Protein AF-0000000086026061 (afdb_homodimer)

Radius of gyration: 25.87 Å; Cα contacts (8 Å, |Δi|>4): 279; chains: 2; bounding box: 45×95×62 Å

Secondary structure (DSSP, 8-state):
--HHHHHHHHHHHHHTTSSSHHHHHHHHHHHHH-S-HHHHHHHHHHHHHHHHHH-TTHHHHHHIIIIIHHHHHHHHHHHSS-HHHHHHHHHHHHHHHHHHHHHHT-HHHHHHSTTHHHHHHHHHHHHHSS-TT-HHHHHIIIIIHHHHHHHHHHHHHHHHHHHHHHHHHHHHHHHHHHHHHH-/--HHHHHHHHHHHHHTTSSSHHHHHHHHHHHHH-S-HHHHHHHHHHHHHHHHHH-TTHHHHHHIIIIIHHHHHHHHHHHSS-HHHHHHHHHHHHHHHHHHHHHHT-HHHHHHSTTHHHHHHHHHHHHHSS-TT-HHHHHIIIIIHHHHHHHHHHHHHHHHHHHHHHHHHHHHHHHHHHHHHH-

Foldseek 3Di:
DDPVVVVVLVVQLVVLPDDDPNSVVLVVVCVVVVDRSSVVVVVVVVVLLVCLQPPPCLQVVLCCLLCVVLVVQCVVVVVDDDVVSNVLSVLLVVQVVVVVVVVVVPPVCVVVDRSVSSVSSVLSCQQNPPDPDGNSNCCCVPPVVVCCVVCVVVVVVVVVVVVVVVVVVVCVVVVCVVVVVVD/DPPVVVVVLVVQLVVLPDDDPVSVVLVVVCVVVVDRSSVVVVVVVVVLLVCLQPPPCLQVVLCCLLCVVLVVQCVVVVVDDDVVSNVLSVLLVVQVVVVVVVVVVPPVCVVVDRSVSSVSSVLSCQQNPPDPDGNSNCCCVPPVVVCCVVCVVVVVVVVVVVVVVVVVVVCVVVVCVVVVVVD

InterPro domains:
  IPR004345 TB2/DP1/HVA22 [PF03134] (70-147)
  IPR004345 TB2/DP1/HVA22 [PTHR12300] (54-164)

Sequence (366 aa):
MSAIMSGYFDKLDKKLHEKNKINEYFEKAEKAIGVKRVYLAVGLLSLWALYMILGRGAELICNLIGFGYPAYVSLIALETSSKEDDTKWLTYWVTFASLSLVEFFSDIIISFIPFYWLMKCLFLIWCFAPLENNGSNVLYHRVIRPIFLKNRKGIDEALNKAASTAGGLAKEAAGKIIAGKTEMSAIMSGYFDKLDKKLHEKNKINEYFEKAEKAIGVKRVYLAVGLLSLWALYMILGRGAELICNLIGFGYPAYVSLIALETSSKEDDTKWLTYWVTFASLSLVEFFSDIIISFIPFYWLMKCLFLIWCFAPLENNGSNVLYHRVIRPIFLKNRKGIDEALNKAASTAGGLAKEAAGKIIAGKTE

Structure (mmCIF, N/CA/C/O backbone):
data_AF-0000000086026061-model_v1
#
loop_
_entity.id
_entity.type
_entity.pdbx_description
1 polymer 'Receptor expression-enhancing protein'
#
loop_
_atom_site.group_PDB
_atom_site.id
_atom_site.type_symbol
_atom_site.label_atom_id
_atom_site.label_alt_id
_atom_site.label_comp_id
_atom_site.label_asym_id
_atom_site.label_entity_id
_atom_site.label_seq_id
_atom_site.pdbx_PDB_ins_code
_atom_site.Cartn_x
_atom_site.Cartn_y
_atom_site.Cartn_z
_atom_site.occupancy
_atom_site.B_iso_or_equiv
_atom_site.auth_seq_id
_atom_site.auth_comp_id
_atom_site.auth_asym_id
_atom_site.auth_atom_id
_atom_site.pdbx_PDB_model_num
ATOM 1 N N . MET A 1 1 ? -2.094 27.812 29.844 1 60.03 1 MET A N 1
ATOM 2 C CA . MET A 1 1 ? -1.612 26.719 29 1 60.03 1 MET A CA 1
ATOM 3 C C . MET A 1 1 ? -0.574 25.875 29.734 1 60.03 1 MET A C 1
ATOM 5 O O . MET A 1 1 ? 0.346 26.422 30.344 1 60.03 1 MET A O 1
ATOM 9 N N . SER A 1 2 ? -0.796 24.641 29.828 1 68.56 2 SER A N 1
ATOM 10 C CA . SER A 1 2 ? 0.143 23.812 30.562 1 68.56 2 SER A CA 1
ATOM 11 C C . SER A 1 2 ? 1.548 23.906 29.984 1 68.56 2 SER A C 1
ATOM 13 O O . SER A 1 2 ? 1.716 24.25 28.812 1 68.56 2 SER A O 1
ATOM 15 N N . ALA A 1 3 ? 2.506 23.891 30.812 1 72.69 3 ALA A N 1
ATOM 16 C CA . ALA A 1 3 ? 3.914 23.938 30.438 1 72.69 3 ALA A CA 1
ATOM 17 C C . ALA A 1 3 ? 4.191 23 29.25 1 72.69 3 ALA A C 1
ATOM 19 O O . ALA A 1 3 ? 4.938 23.359 28.344 1 72.69 3 ALA A O 1
ATOM 20 N N . ILE A 1 4 ? 3.645 21.875 29.219 1 68.69 4 ILE A N 1
ATOM 21 C CA . ILE A 1 4 ? 3.82 20.891 28.156 1 68.69 4 ILE A CA 1
ATOM 22 C C . ILE A 1 4 ? 3.229 21.422 26.859 1 68.69 4 ILE A C 1
ATOM 24 O O . ILE A 1 4 ? 3.863 21.344 25.797 1 68.69 4 ILE A O 1
ATOM 28 N N . MET A 1 5 ? 2.117 21.953 27.047 1 76.5 5 MET A N 1
ATOM 29 C CA . MET A 1 5 ? 1.454 22.5 25.875 1 76.5 5 MET A CA 1
ATOM 30 C C . MET A 1 5 ? 2.24 23.688 25.312 1 76.5 5 MET A C 1
ATOM 32 O O . MET A 1 5 ? 2.371 23.828 24.094 1 76.5 5 MET A O 1
ATOM 36 N N . SER A 1 6 ? 2.795 24.359 26.203 1 77.19 6 SER A N 1
ATOM 37 C CA . SER A 1 6 ? 3.568 25.516 25.781 1 77.19 6 SER A CA 1
ATOM 38 C C . SER A 1 6 ? 4.828 25.109 25.031 1 77.19 6 SER A C 1
ATOM 40 O O . SER A 1 6 ? 5.195 25.734 24.031 1 77.19 6 SER A O 1
ATOM 42 N N . GLY A 1 7 ? 5.402 24.078 25.562 1 78.75 7 GLY A N 1
ATOM 43 C CA . GLY A 1 7 ? 6.586 23.578 24.891 1 78.75 7 GLY A CA 1
ATOM 44 C C . GLY A 1 7 ? 6.312 23.125 23.469 1 78.75 7 GLY A C 1
ATOM 45 O O . GLY A 1 7 ? 7.059 23.453 22.547 1 78.75 7 GLY A O 1
ATOM 46 N N . TYR A 1 8 ? 5.242 22.453 23.344 1 81.12 8 TYR A N 1
ATOM 47 C CA . TYR A 1 8 ? 4.859 21.969 22.031 1 81.12 8 TYR A CA 1
ATOM 48 C C . TYR A 1 8 ? 4.488 23.125 21.109 1 81.12 8 TYR A C 1
ATOM 50 O O . TYR A 1 8 ? 4.809 23.109 19.922 1 81.12 8 TYR A O 1
ATOM 58 N N . PHE A 1 9 ? 3.918 24.078 21.766 1 84.06 9 PHE A N 1
ATOM 59 C CA . PHE A 1 9 ? 3.533 25.25 20.984 1 84.06 9 PHE A CA 1
ATOM 60 C C . PHE A 1 9 ? 4.762 26 20.469 1 84.06 9 PHE A C 1
ATOM 62 O O . PHE A 1 9 ? 4.777 26.469 19.344 1 84.06 9 PHE A O 1
ATOM 69 N N . ASP A 1 10 ? 5.672 26.094 21.281 1 87 10 ASP A N 1
ATOM 70 C CA . ASP A 1 10 ? 6.895 26.797 20.906 1 87 10 ASP A CA 1
ATOM 71 C C . ASP A 1 10 ? 7.625 26.062 19.781 1 87 10 ASP A C 1
ATOM 73 O O . ASP A 1 10 ? 8.133 26.688 18.844 1 87 10 ASP A O 1
ATOM 77 N N . LYS A 1 11 ? 7.699 24.844 19.938 1 85.44 11 LYS A N 1
ATOM 78 C CA . LYS A 1 11 ? 8.352 24.047 18.906 1 85.44 11 LYS A CA 1
ATOM 79 C C . LYS A 1 11 ? 7.613 24.172 17.578 1 85.44 11 LYS A C 1
ATOM 81 O O . LYS A 1 11 ? 8.242 24.281 16.516 1 85.44 11 LYS A O 1
ATOM 86 N N . LEU A 1 12 ? 6.367 24.062 17.719 1 86.81 12 LEU A N 1
ATOM 87 C CA . LEU A 1 12 ? 5.547 24.188 16.516 1 86.81 12 LEU A CA 1
ATOM 88 C C . LEU A 1 12 ? 5.719 25.562 15.883 1 86.81 12 LEU A C 1
ATOM 90 O O . LEU A 1 12 ? 5.816 25.672 14.656 1 86.81 12 LEU A O 1
ATOM 94 N N . ASP A 1 13 ? 5.699 26.531 16.703 1 89 13 ASP A N 1
ATOM 95 C CA . ASP A 1 13 ? 5.863 27.906 16.203 1 89 13 ASP A CA 1
ATOM 96 C C . ASP A 1 13 ? 7.191 28.062 15.477 1 89 13 ASP A C 1
ATOM 98 O O . ASP A 1 13 ? 7.254 28.734 14.438 1 89 13 ASP A O 1
ATOM 102 N N . LYS A 1 14 ? 8.18 27.5 15.984 1 88.69 14 LYS A N 1
ATOM 103 C CA . LYS A 1 14 ? 9.5 27.578 15.352 1 88.69 14 LYS A CA 1
ATOM 104 C C . LYS A 1 14 ? 9.492 26.875 13.992 1 88.69 14 LYS A C 1
ATOM 106 O O . LYS A 1 14 ? 10.047 27.391 13.023 1 88.69 14 LYS A O 1
ATOM 111 N N . LYS A 1 15 ? 8.891 25.781 13.969 1 86.38 15 LYS A N 1
ATOM 112 C CA . LYS A 1 15 ? 8.836 25 12.734 1 86.38 15 LYS A CA 1
ATOM 113 C C . LYS A 1 15 ? 8.023 25.734 11.664 1 86.38 15 LYS A C 1
ATOM 115 O O . LYS A 1 15 ? 8.32 25.641 10.477 1 86.38 15 LYS A O 1
ATOM 120 N N . LEU A 1 16 ? 7.043 26.391 12.109 1 90.56 16 LEU A N 1
ATOM 121 C CA . LEU A 1 16 ? 6.137 27.078 11.203 1 90.56 16 LEU A CA 1
ATOM 122 C C . LEU A 1 16 ? 6.797 28.328 10.617 1 90.56 16 LEU A C 1
ATOM 124 O O . LEU A 1 16 ? 6.285 28.922 9.656 1 90.56 16 LEU A O 1
ATOM 128 N N . HIS A 1 17 ? 7.949 28.656 11.156 1 89.62 17 HIS A N 1
ATOM 129 C CA . HIS A 1 17 ? 8.648 29.844 10.656 1 89.62 17 HIS A CA 1
ATOM 130 C C . HIS A 1 17 ? 9.875 29.438 9.844 1 89.62 17 HIS A C 1
ATOM 132 O O . HIS A 1 17 ? 10.617 30.312 9.367 1 89.62 17 HIS A O 1
ATOM 138 N N . GLU A 1 18 ? 10.016 28.188 9.711 1 86.69 18 GLU A N 1
ATOM 139 C CA . GLU A 1 18 ? 11.094 27.719 8.852 1 86.69 18 GLU A CA 1
ATOM 140 C C . GLU A 1 18 ? 10.781 27.984 7.383 1 86.69 18 GLU A C 1
ATOM 142 O O . GLU A 1 18 ? 9.617 28.141 7.008 1 86.69 18 GLU A O 1
ATOM 147 N N . LYS A 1 19 ? 11.844 28.062 6.59 1 83.5 19 LYS A N 1
ATOM 148 C CA . LYS A 1 19 ? 11.68 28.391 5.176 1 83.5 19 LYS A CA 1
ATOM 149 C C . LYS A 1 19 ? 11.266 27.172 4.371 1 83.5 19 LYS A C 1
ATOM 151 O O . LYS A 1 19 ? 12.078 26.281 4.125 1 83.5 19 LYS A O 1
ATOM 156 N N . ASN A 1 20 ? 9.93 27.078 4.148 1 80.06 20 ASN A N 1
ATOM 157 C CA . ASN A 1 20 ? 9.406 26.031 3.277 1 80.06 20 ASN A CA 1
ATOM 158 C C . ASN A 1 20 ? 8.109 26.453 2.6 1 80.06 20 ASN A C 1
ATOM 160 O O . ASN A 1 20 ? 7.523 27.469 2.961 1 80.06 20 ASN A O 1
ATOM 164 N N . LYS A 1 21 ? 7.762 25.703 1.66 1 75.69 21 LYS A N 1
ATOM 165 C CA . LYS A 1 21 ? 6.598 26.062 0.858 1 75.69 21 LYS A CA 1
ATOM 166 C C . LYS A 1 21 ? 5.328 26.094 1.708 1 75.69 21 LYS A C 1
ATOM 168 O O . LYS A 1 21 ? 4.488 26.984 1.549 1 75.69 21 LYS A O 1
ATOM 173 N N . ILE A 1 22 ? 5.223 25.219 2.609 1 78.56 22 ILE A N 1
ATOM 174 C CA . ILE A 1 22 ? 4.047 25.125 3.463 1 78.56 22 ILE A CA 1
ATOM 175 C C . ILE A 1 22 ? 3.959 26.359 4.359 1 78.56 22 ILE A C 1
ATOM 177 O O . ILE A 1 22 ? 2.881 26.922 4.535 1 78.56 22 ILE A O 1
ATOM 181 N N . ASN A 1 23 ? 5.035 26.688 4.855 1 85.69 23 ASN A N 1
ATOM 182 C CA . ASN A 1 23 ? 5.07 27.828 5.766 1 85.69 23 ASN A CA 1
ATOM 183 C C . ASN A 1 23 ? 4.797 29.141 5.031 1 85.69 23 ASN A C 1
ATOM 185 O O . ASN A 1 23 ? 4.324 30.109 5.633 1 85.69 23 ASN A O 1
ATOM 189 N N . GLU A 1 24 ? 5.113 29.141 3.768 1 82.88 24 GLU A N 1
ATOM 190 C CA . GLU A 1 24 ? 4.77 30.312 2.969 1 82.88 24 GLU A CA 1
ATOM 191 C C . GLU A 1 24 ? 3.26 30.516 2.908 1 82.88 24 GLU A C 1
ATOM 193 O O . GLU A 1 24 ? 2.777 31.656 2.967 1 82.88 24 GLU A O 1
ATOM 198 N N . TYR A 1 25 ? 2.648 29.422 2.869 1 79.25 25 TYR A N 1
ATOM 199 C CA . TYR A 1 25 ? 1.19 29.484 2.855 1 79.25 25 TYR A CA 1
ATOM 200 C C . TYR A 1 25 ? 0.651 29.938 4.207 1 79.25 25 TYR A C 1
ATOM 202 O O . TYR A 1 25 ? -0.313 30.703 4.27 1 79.25 25 TYR A O 1
ATOM 210 N N . PHE A 1 26 ? 1.224 29.531 5.191 1 85.25 26 PHE A N 1
ATOM 211 C CA . PHE A 1 26 ? 0.794 29.938 6.523 1 85.25 26 PHE A CA 1
ATOM 212 C C . PHE A 1 26 ? 1.071 31.422 6.75 1 85.25 26 PHE A C 1
ATOM 214 O O . PHE A 1 26 ? 0.29 32.125 7.406 1 85.25 26 PHE A O 1
ATOM 221 N N . GLU A 1 27 ? 2.162 31.859 6.23 1 85.56 27 GLU A N 1
ATOM 222 C CA . GLU A 1 27 ? 2.504 33.281 6.348 1 85.56 27 GLU A CA 1
ATOM 223 C C . GLU A 1 27 ? 1.479 34.156 5.633 1 85.56 27 GLU A C 1
ATOM 225 O O . GLU A 1 27 ? 1.046 35.188 6.168 1 85.56 27 GLU A O 1
ATOM 230 N N . LYS A 1 28 ? 1.173 33.688 4.488 1 80.44 28 LYS A N 1
ATOM 231 C CA . LYS A 1 28 ? 0.178 34.438 3.719 1 80.44 28 LYS A CA 1
ATOM 232 C C . LYS A 1 28 ? -1.171 34.438 4.434 1 80.44 28 LYS A C 1
ATOM 234 O O . LYS A 1 28 ? -1.86 35.469 4.449 1 80.44 28 LYS A O 1
ATOM 239 N N . ALA A 1 29 ? -1.476 33.406 5.02 1 80.38 29 ALA A N 1
ATOM 240 C CA . ALA A 1 29 ? -2.734 33.281 5.754 1 80.38 29 ALA A CA 1
ATOM 241 C C . ALA A 1 29 ? -2.717 34.156 7.008 1 80.38 29 ALA A C 1
ATOM 243 O O . ALA A 1 29 ? -3.729 34.75 7.367 1 80.38 29 ALA A O 1
ATOM 244 N N . GLU A 1 30 ? -1.646 34.125 7.59 1 85.38 30 GLU A N 1
ATOM 245 C CA . GLU A 1 30 ? -1.5 34.938 8.781 1 85.38 30 GLU A CA 1
ATOM 246 C C . GLU A 1 30 ? -1.717 36.406 8.453 1 85.38 30 GLU A C 1
ATOM 248 O O . GLU A 1 30 ? -2.395 37.125 9.203 1 85.38 30 GLU A O 1
ATOM 253 N N . LYS A 1 31 ? -1.167 36.875 7.383 1 82 31 LYS A N 1
ATOM 254 C CA . LYS A 1 31 ? -1.279 38.25 6.969 1 82 31 LYS A CA 1
ATOM 255 C C . LYS A 1 31 ? -2.711 38.594 6.562 1 82 31 LYS A C 1
ATOM 257 O O . LYS A 1 31 ? -3.197 39.688 6.836 1 82 31 LYS A O 1
ATOM 262 N N . ALA A 1 32 ? -3.32 37.625 6.055 1 74.81 32 ALA A N 1
ATOM 263 C CA . ALA A 1 32 ? -4.668 37.875 5.551 1 74.81 32 ALA A CA 1
ATOM 264 C C . ALA A 1 32 ? -5.691 37.812 6.684 1 74.81 32 ALA A C 1
ATOM 266 O O . ALA A 1 32 ? -6.629 38.625 6.707 1 74.81 32 ALA A O 1
ATOM 267 N N . ILE A 1 33 ? -5.516 36.906 7.656 1 76 33 ILE A N 1
ATOM 268 C CA . ILE A 1 33 ? -6.496 36.656 8.711 1 76 33 ILE A CA 1
ATOM 269 C C . ILE A 1 33 ? -6.117 37.438 9.961 1 76 33 ILE A C 1
ATOM 271 O O . ILE A 1 33 ? -6.984 37.781 10.758 1 76 33 ILE A O 1
ATOM 275 N N . GLY A 1 34 ? -4.949 37.75 10.125 1 80.06 34 GLY A N 1
ATOM 276 C CA . GLY A 1 34 ? -4.461 38.531 11.273 1 80.06 34 GLY A CA 1
ATOM 277 C C . GLY A 1 34 ? -4.277 37.656 12.508 1 80.06 34 GLY A C 1
ATOM 278 O O . GLY A 1 34 ? -4.402 38.156 13.633 1 80.06 34 GLY A O 1
ATOM 279 N N . VAL A 1 35 ? -4.273 36.406 12.375 1 85.06 35 VAL A N 1
ATOM 280 C CA . VAL A 1 35 ? -4.055 35.438 13.461 1 85.06 35 VAL A CA 1
ATOM 281 C C . VAL A 1 35 ? -2.678 34.812 13.32 1 85.06 35 VAL A C 1
ATOM 283 O O . VAL A 1 35 ? -2.207 34.562 12.203 1 85.06 35 VAL A O 1
ATOM 286 N N . LYS A 1 36 ? -2.074 34.625 14.516 1 87.81 36 LYS A N 1
ATOM 287 C CA . LYS A 1 36 ? -0.747 34 14.484 1 87.81 36 LYS A CA 1
ATOM 288 C C . LYS A 1 36 ? -0.783 32.625 13.797 1 87.81 36 LYS A C 1
ATOM 290 O O . LYS A 1 36 ? -1.741 31.875 13.961 1 87.81 36 LYS A O 1
ATOM 295 N N . ARG A 1 37 ? 0.272 32.312 13.219 1 88.75 37 ARG A N 1
ATOM 296 C CA . ARG A 1 37 ? 0.383 31.094 12.414 1 88.75 37 ARG A CA 1
ATOM 297 C C . ARG A 1 37 ? 0.203 29.844 13.266 1 88.75 37 ARG A C 1
ATOM 299 O O . ARG A 1 37 ? -0.376 28.859 12.82 1 88.75 37 ARG A O 1
ATOM 306 N N . VAL A 1 38 ? 0.693 29.953 14.414 1 88.81 38 VAL A N 1
ATOM 307 C CA . VAL A 1 38 ? 0.628 28.781 15.289 1 88.81 38 VAL A CA 1
ATOM 308 C C . VAL A 1 38 ? -0.829 28.453 15.594 1 88.81 38 VAL A C 1
ATOM 310 O O . VAL A 1 38 ? -1.211 27.281 15.617 1 88.81 38 VAL A O 1
ATOM 313 N N . TYR A 1 39 ? -1.666 29.391 15.812 1 87.12 39 TYR A N 1
ATOM 314 C CA . TYR A 1 39 ? -3.08 29.172 16.094 1 87.12 39 TYR A CA 1
ATOM 315 C C . TYR A 1 39 ? -3.82 28.688 14.859 1 87.12 39 TYR A C 1
ATOM 317 O O . TYR A 1 39 ? -4.746 27.891 14.953 1 87.12 39 TYR A O 1
ATOM 325 N N . LEU A 1 40 ? -3.398 29.25 13.766 1 85.62 40 LEU A N 1
ATOM 326 C CA . LEU A 1 40 ? -3.98 28.781 12.516 1 85.62 40 LEU A CA 1
ATOM 327 C C . LEU A 1 40 ? -3.67 27.312 12.281 1 85.62 40 LEU A C 1
ATOM 329 O O . LEU A 1 40 ? -4.551 26.531 11.891 1 85.62 40 LEU A O 1
ATOM 333 N N . ALA A 1 41 ? -2.471 26.969 12.547 1 88 41 ALA A N 1
ATOM 334 C CA . ALA A 1 41 ? -2.041 25.594 12.359 1 88 41 ALA A CA 1
ATOM 335 C C . ALA A 1 41 ? -2.775 24.656 13.312 1 88 41 ALA A C 1
ATOM 337 O O . ALA A 1 41 ? -3.256 23.594 12.906 1 88 41 ALA A O 1
ATOM 338 N N . VAL A 1 42 ? -2.844 25.016 14.5 1 88.62 42 VAL A N 1
ATOM 339 C CA . VAL A 1 42 ? -3.516 24.203 15.516 1 88.62 42 VAL A CA 1
ATOM 340 C C . VAL A 1 42 ? -5 24.078 15.18 1 88.62 42 VAL A C 1
ATOM 342 O O . VAL A 1 42 ? -5.598 23.016 15.352 1 88.62 42 VAL A O 1
ATOM 345 N N . GLY A 1 43 ? -5.57 25.172 14.789 1 87.38 43 GLY A N 1
ATOM 346 C CA . GLY A 1 43 ? -6.961 25.141 14.367 1 87.38 43 GLY A CA 1
ATOM 347 C C . GLY A 1 43 ? -7.215 24.188 13.227 1 87.38 43 GLY A C 1
ATOM 348 O O . GLY A 1 43 ? -8.164 23.406 13.266 1 87.38 43 GLY A O 1
ATOM 349 N N . LEU A 1 44 ? -6.367 24.266 12.242 1 87.25 44 LEU A N 1
ATOM 350 C CA . LEU A 1 44 ? -6.5 23.375 11.086 1 87.25 44 LEU A CA 1
ATOM 351 C C . LEU A 1 44 ? -6.324 21.922 11.484 1 87.25 44 LEU A C 1
ATOM 353 O O . LEU A 1 44 ? -7.047 21.047 11.008 1 87.25 44 LEU A O 1
ATOM 357 N N . LEU A 1 45 ? -5.395 21.688 12.32 1 90.12 45 LEU A N 1
ATOM 358 C CA . LEU A 1 45 ? -5.148 20.328 12.797 1 90.12 45 LEU A CA 1
ATOM 359 C C . LEU A 1 45 ? -6.34 19.812 13.594 1 90.12 45 LEU A C 1
ATOM 361 O O . LEU A 1 45 ? -6.703 18.641 13.477 1 90.12 45 LEU A O 1
ATOM 365 N N . SER A 1 46 ? -6.902 20.641 14.359 1 91.69 46 SER A N 1
ATOM 366 C CA . SER A 1 46 ? -8.07 20.266 15.148 1 91.69 46 SER A CA 1
ATOM 367 C C . SER A 1 46 ? -9.266 19.953 14.258 1 91.69 46 SER A C 1
ATOM 369 O O . SER A 1 46 ? -10.008 19 14.5 1 91.69 46 SER A O 1
ATOM 371 N N . LEU A 1 47 ? -9.477 20.781 13.266 1 89.94 47 LEU A N 1
ATOM 372 C CA . LEU A 1 47 ? -10.562 20.562 12.312 1 89.94 47 LEU A CA 1
ATOM 373 C C . LEU A 1 47 ? -10.367 19.234 11.578 1 89.94 47 LEU A C 1
ATOM 375 O O . LEU A 1 47 ? -11.328 18.5 11.359 1 89.94 47 LEU A O 1
ATOM 379 N N . TRP A 1 48 ? -9.18 19.031 11.25 1 92.44 48 TRP A N 1
ATOM 380 C CA . TRP A 1 48 ? -8.852 17.766 10.594 1 92.44 48 TRP A CA 1
ATOM 381 C C . TRP A 1 48 ? -9.141 16.578 11.508 1 92.44 48 TRP A C 1
ATOM 383 O O . TRP A 1 48 ? -9.789 15.617 11.094 1 92.44 48 TRP A O 1
ATOM 393 N N . ALA A 1 49 ? -8.68 16.688 12.711 1 92.38 49 ALA A N 1
ATOM 394 C CA . ALA A 1 49 ? -8.891 15.617 13.68 1 92.38 49 ALA A CA 1
ATOM 395 C C . ALA A 1 49 ? -10.383 15.391 13.922 1 92.38 49 ALA A C 1
ATOM 397 O O . ALA A 1 49 ? -10.836 14.25 13.984 1 92.38 49 ALA A O 1
ATOM 398 N N . LEU A 1 50 ? -11.086 16.453 13.977 1 92 50 LEU A N 1
ATOM 399 C CA . LEU A 1 50 ? -12.531 16.359 14.18 1 92 50 LEU A CA 1
ATOM 400 C C . LEU A 1 50 ? -13.203 15.664 13.008 1 92 50 LEU A C 1
ATOM 402 O O . LEU A 1 50 ? -14.086 14.82 13.203 1 92 50 LEU A O 1
ATOM 406 N N . TYR A 1 51 ? -12.812 16.047 11.875 1 91 51 TYR A N 1
ATOM 407 C CA . TYR A 1 51 ? -13.367 15.398 10.688 1 91 51 TYR A CA 1
ATOM 408 C C . TYR A 1 51 ? -13.039 13.914 10.68 1 91 51 TYR A C 1
ATOM 410 O O . TYR A 1 51 ? -13.875 13.094 10.289 1 91 51 TYR A O 1
ATOM 418 N N . MET A 1 52 ? -11.852 13.578 11.148 1 92.88 52 MET A N 1
ATOM 419 C CA . MET A 1 52 ? -11.422 12.188 11.156 1 92.88 52 MET A CA 1
ATOM 420 C C . MET A 1 52 ? -12.242 11.367 12.148 1 92.88 52 MET A C 1
ATOM 422 O O . MET A 1 52 ? -12.43 10.164 11.961 1 92.88 52 MET A O 1
ATOM 426 N N . ILE A 1 53 ? -12.68 12.031 13.07 1 90 53 ILE A N 1
ATOM 427 C CA . ILE A 1 53 ? -13.445 11.367 14.117 1 90 53 ILE A CA 1
ATOM 428 C C . ILE A 1 53 ? -14.906 11.25 13.695 1 90 53 ILE A C 1
ATOM 430 O O . ILE A 1 53 ? -15.523 10.195 13.867 1 90 53 ILE A O 1
ATOM 434 N N . LEU A 1 54 ? -15.445 12.266 13.008 1 85.69 54 LEU A N 1
ATOM 435 C CA . LEU A 1 54 ? -16.875 12.359 12.766 1 85.69 54 LEU A CA 1
ATOM 436 C C . LEU A 1 54 ? -17.203 12.133 11.289 1 85.69 54 LEU A C 1
ATOM 438 O O . LEU A 1 54 ? -18.328 11.812 10.938 1 85.69 54 LEU A O 1
ATOM 442 N N . GLY A 1 55 ? -16.203 12.297 10.539 1 83.44 55 GLY A N 1
ATOM 443 C CA . GLY A 1 55 ? -16.469 12.352 9.109 1 83.44 55 GLY A CA 1
ATOM 444 C C . GLY A 1 55 ? -16.656 10.984 8.484 1 83.44 55 GLY A C 1
ATOM 445 O O . GLY A 1 55 ? -16.078 10 8.961 1 83.44 55 GLY A O 1
ATOM 446 N N . ARG A 1 56 ? -17.406 10.906 7.457 1 83.69 56 ARG A N 1
ATOM 447 C CA . ARG A 1 56 ? -17.656 9.68 6.703 1 83.69 56 ARG A CA 1
ATOM 448 C C . ARG A 1 56 ? -16.484 9.336 5.801 1 83.69 56 ARG A C 1
ATOM 450 O O . ARG A 1 56 ? -16.297 8.18 5.414 1 83.69 56 ARG A O 1
ATOM 457 N N . GLY A 1 57 ? -15.602 10.258 5.543 1 87.56 57 GLY A N 1
ATOM 458 C CA . GLY A 1 57 ? -14.508 10.086 4.602 1 87.56 57 GLY A CA 1
ATOM 459 C C . GLY A 1 57 ? -13.156 9.922 5.285 1 87.56 57 GLY A C 1
ATOM 460 O O . GLY A 1 57 ? -12.117 10.227 4.691 1 87.56 57 GLY A O 1
ATOM 461 N N . ALA A 1 58 ? -13.211 9.516 6.5 1 88.81 58 ALA A N 1
ATOM 462 C CA . ALA A 1 58 ? -11.961 9.422 7.258 1 88.81 58 ALA A CA 1
ATOM 463 C C . ALA A 1 58 ? -11.016 8.398 6.637 1 88.81 58 ALA A C 1
ATOM 465 O O . ALA A 1 58 ? -9.805 8.625 6.566 1 88.81 58 ALA A O 1
ATOM 466 N N . GLU A 1 59 ? -11.586 7.371 6.172 1 85.62 59 GLU A N 1
ATOM 467 C CA . GLU A 1 59 ? -10.781 6.336 5.531 1 85.62 59 GLU A CA 1
ATOM 468 C C . GLU A 1 59 ? -10.125 6.863 4.258 1 85.62 59 GLU A C 1
ATOM 470 O O . GLU A 1 59 ? -8.953 6.578 3.998 1 85.62 59 GLU A O 1
ATOM 475 N N . LEU A 1 60 ? -10.914 7.582 3.557 1 85.19 60 LEU A N 1
ATOM 476 C CA . LEU A 1 60 ? -10.398 8.156 2.318 1 85.19 60 LEU A CA 1
ATOM 477 C C . LEU A 1 60 ? -9.234 9.094 2.6 1 85.19 60 LEU A C 1
ATOM 479 O O . LEU A 1 60 ? -8.188 9.008 1.941 1 85.19 60 LEU A O 1
ATOM 483 N N . ILE A 1 61 ? -9.43 9.914 3.566 1 89.69 61 ILE A N 1
ATOM 484 C CA . ILE A 1 61 ? -8.375 10.859 3.936 1 89.69 61 ILE A CA 1
ATOM 485 C C . ILE A 1 61 ? -7.145 10.094 4.41 1 89.69 61 ILE A C 1
ATOM 487 O O . ILE A 1 61 ? -6.02 10.422 4.027 1 89.69 61 ILE A O 1
ATOM 491 N N . CYS A 1 62 ? -7.383 9.102 5.203 1 90.75 62 CYS A N 1
ATOM 492 C CA . CYS A 1 62 ? -6.289 8.273 5.695 1 90.75 62 CYS A CA 1
ATOM 493 C C . CYS A 1 62 ? -5.531 7.629 4.539 1 90.75 62 CYS A C 1
ATOM 495 O O . CYS A 1 62 ? -4.297 7.602 4.539 1 90.75 62 CYS A O 1
ATOM 497 N N . ASN A 1 63 ? -6.215 7.172 3.525 1 88.19 63 ASN A N 1
ATOM 498 C CA . ASN A 1 63 ? -5.59 6.551 2.363 1 88.19 63 ASN A CA 1
ATOM 499 C C . ASN A 1 63 ? -4.832 7.574 1.521 1 88.19 63 ASN A C 1
ATOM 501 O O . ASN A 1 63 ? -3.727 7.297 1.047 1 88.19 63 ASN A O 1
ATOM 505 N N . LEU A 1 64 ? -5.422 8.68 1.393 1 89.88 64 LEU A N 1
ATOM 506 C CA . LEU A 1 64 ? -4.762 9.734 0.634 1 89.88 64 LEU A CA 1
ATOM 507 C C . LEU A 1 64 ? -3.443 10.133 1.286 1 89.88 64 LEU A C 1
ATOM 509 O O . LEU A 1 64 ? -2.436 10.312 0.597 1 89.88 64 LEU A O 1
ATOM 513 N N . ILE A 1 65 ? -3.482 10.195 2.545 1 90.81 65 ILE A N 1
ATOM 514 C CA . ILE A 1 65 ? -2.279 10.578 3.275 1 90.81 65 ILE A CA 1
ATOM 515 C C . ILE A 1 65 ? -1.297 9.406 3.295 1 90.81 65 ILE A C 1
ATOM 517 O O . ILE A 1 65 ? -0.109 9.586 3.014 1 90.81 65 ILE A O 1
ATOM 521 N N . GLY A 1 66 ? -1.841 8.273 3.559 1 92.06 66 GLY A N 1
ATOM 522 C CA . GLY A 1 66 ? -1.011 7.094 3.709 1 92.06 66 GLY A CA 1
ATOM 523 C C . GLY A 1 66 ? -0.417 6.609 2.398 1 92.06 66 GLY A C 1
ATOM 524 O O . GLY A 1 66 ? 0.619 5.941 2.389 1 92.06 66 GLY A O 1
ATOM 525 N N . PHE A 1 67 ? -0.998 6.977 1.269 1 93.25 67 PHE A N 1
ATOM 526 C CA . PHE A 1 67 ? -0.526 6.543 -0.041 1 93.25 67 PHE A CA 1
ATOM 527 C C . PHE A 1 67 ? 0.006 7.727 -0.843 1 93.25 67 PHE A C 1
ATOM 529 O O . PHE A 1 67 ? 1.018 7.605 -1.537 1 93.25 67 PHE A O 1
ATOM 536 N N . GLY A 1 68 ? -0.686 8.789 -0.715 1 91.12 68 GLY A N 1
ATOM 537 C CA . GLY A 1 68 ? -0.419 9.922 -1.581 1 91.12 68 GLY A CA 1
ATOM 538 C C . GLY A 1 68 ? 0.967 10.508 -1.387 1 91.12 68 GLY A C 1
ATOM 539 O O . GLY A 1 68 ? 1.786 10.5 -2.309 1 91.12 68 GLY A O 1
ATOM 540 N N . TYR A 1 69 ? 1.255 10.859 -0.182 1 88.75 69 TYR A N 1
ATOM 541 C CA . TYR A 1 69 ? 2.539 11.5 0.091 1 88.75 69 TYR A CA 1
ATOM 542 C C . TYR A 1 69 ? 3.689 10.523 -0.126 1 88.75 69 TYR A C 1
ATOM 544 O O . TYR A 1 69 ? 4.645 10.828 -0.845 1 88.75 69 TYR A O 1
ATOM 552 N N . PRO A 1 70 ? 3.576 9.383 0.446 1 92.56 70 PRO A N 1
ATOM 553 C CA . PRO A 1 70 ? 4.66 8.422 0.224 1 92.56 70 PRO A CA 1
ATOM 554 C C . PRO A 1 70 ? 4.867 8.102 -1.253 1 92.56 70 PRO A C 1
ATOM 556 O O . PRO A 1 70 ? 6.004 7.934 -1.7 1 92.56 70 PRO A O 1
ATOM 559 N N . ALA A 1 71 ? 3.764 8.008 -1.966 1 92.88 71 ALA A N 1
ATOM 560 C CA . ALA A 1 71 ? 3.887 7.719 -3.393 1 92.88 71 ALA A CA 1
ATOM 561 C C . ALA A 1 71 ? 4.574 8.867 -4.129 1 92.88 71 ALA A C 1
ATOM 563 O O . ALA A 1 71 ? 5.441 8.641 -4.973 1 92.88 71 ALA A O 1
ATOM 564 N N . TYR A 1 72 ? 4.234 10.008 -3.752 1 89.19 72 TYR A N 1
ATOM 565 C CA . TYR A 1 72 ? 4.812 11.195 -4.371 1 89.19 72 TYR A CA 1
ATOM 566 C C . TYR A 1 72 ? 6.312 11.266 -4.125 1 89.19 72 TYR A C 1
ATOM 568 O O . TYR A 1 72 ? 7.094 11.461 -5.062 1 89.19 72 TYR A O 1
ATOM 576 N N . VAL A 1 73 ? 6.777 11.141 -2.941 1 89.94 73 VAL A N 1
ATOM 577 C CA . VAL A 1 73 ? 8.188 11.234 -2.594 1 89.94 73 VAL A CA 1
ATOM 578 C C . VAL A 1 73 ? 8.945 10.031 -3.154 1 89.94 73 VAL A C 1
ATOM 580 O O . VAL A 1 73 ? 10.109 10.148 -3.539 1 89.94 73 VAL A O 1
ATOM 583 N N . SER A 1 74 ? 8.273 8.883 -3.193 1 93.31 74 SER A N 1
ATOM 584 C CA . SER A 1 74 ? 8.883 7.711 -3.809 1 93.31 74 SER A CA 1
ATOM 585 C C . SER A 1 74 ? 9.172 7.949 -5.285 1 93.31 74 SER A C 1
ATOM 587 O O . SER A 1 74 ? 10.188 7.488 -5.809 1 93.31 74 SER A O 1
ATOM 589 N N . LEU A 1 75 ? 8.258 8.68 -5.953 1 91.25 75 LEU A N 1
ATOM 590 C CA . LEU A 1 75 ? 8.469 9.016 -7.355 1 91.25 75 LEU A CA 1
ATOM 591 C C . LEU A 1 75 ? 9.711 9.875 -7.531 1 91.25 75 LEU A C 1
ATOM 593 O O . LEU A 1 75 ? 10.492 9.672 -8.461 1 91.25 75 LEU A O 1
ATOM 597 N N . ILE A 1 76 ? 9.883 10.734 -6.629 1 89.31 76 ILE A N 1
ATOM 598 C CA . ILE A 1 76 ? 11.07 11.586 -6.652 1 89.31 76 ILE A CA 1
ATOM 599 C C . ILE A 1 76 ? 12.32 10.75 -6.418 1 89.31 76 ILE A C 1
ATOM 601 O O . ILE A 1 76 ? 13.336 10.922 -7.098 1 89.31 76 ILE A O 1
ATOM 605 N N . ALA A 1 77 ? 12.234 9.844 -5.477 1 89.12 77 ALA A N 1
ATOM 606 C CA . ALA A 1 77 ? 13.367 8.969 -5.16 1 89.12 77 ALA A CA 1
ATOM 607 C C . ALA A 1 77 ? 13.75 8.125 -6.371 1 89.12 77 ALA A C 1
ATOM 609 O O . ALA A 1 77 ? 14.938 7.879 -6.605 1 89.12 77 ALA A O 1
ATOM 610 N N . LEU A 1 78 ? 12.727 7.754 -7.133 1 90.19 78 LEU A N 1
ATOM 611 C CA . LEU A 1 78 ? 12.969 6.918 -8.305 1 90.19 78 LEU A CA 1
ATOM 612 C C . LEU A 1 78 ? 13.734 7.688 -9.375 1 90.19 78 LEU A C 1
ATOM 614 O O . LEU A 1 78 ? 14.43 7.086 -10.195 1 90.19 78 LEU A O 1
ATOM 618 N N . GLU A 1 79 ? 13.617 8.984 -9.344 1 87.81 79 GLU A N 1
ATOM 619 C CA . GLU A 1 79 ? 14.266 9.82 -10.344 1 87.81 79 GLU A CA 1
ATOM 620 C C . GLU A 1 79 ? 15.68 10.211 -9.914 1 87.81 79 GLU A C 1
ATOM 622 O O . GLU A 1 79 ? 16.453 10.75 -10.703 1 87.81 79 GLU A O 1
ATOM 627 N N . THR A 1 80 ? 15.961 9.906 -8.672 1 87.06 80 THR A N 1
ATOM 628 C CA . THR A 1 80 ? 17.297 10.195 -8.172 1 87.06 80 THR A CA 1
ATOM 629 C C . THR A 1 80 ? 18.203 8.969 -8.273 1 87.06 80 THR A C 1
ATOM 631 O O . THR A 1 80 ? 17.719 7.852 -8.484 1 87.06 80 THR A O 1
ATOM 634 N N . SER A 1 81 ? 19.469 9.172 -8.133 1 85.38 81 SER A N 1
ATOM 635 C CA . SER A 1 81 ? 20.422 8.078 -8.281 1 85.38 81 SER A CA 1
ATOM 636 C C . SER A 1 81 ? 20.844 7.52 -6.922 1 85.38 81 SER A C 1
ATOM 638 O O . SER A 1 81 ? 21.562 6.527 -6.852 1 85.38 81 SER A O 1
ATOM 640 N N . SER A 1 82 ? 20.359 8 -5.898 1 86.56 82 SER A N 1
ATOM 641 C CA . SER A 1 82 ? 20.781 7.559 -4.57 1 86.56 82 SER A CA 1
ATOM 642 C C . SER A 1 82 ? 19.969 6.359 -4.102 1 86.56 82 SER A C 1
ATOM 644 O O . SER A 1 82 ? 18.734 6.391 -4.145 1 86.56 82 SER A O 1
ATOM 646 N N . LYS A 1 83 ? 20.625 5.336 -3.621 1 86.94 83 LYS A N 1
ATOM 647 C CA . LYS A 1 83 ? 19.969 4.148 -3.094 1 86.94 83 LYS A CA 1
ATOM 648 C C . LYS A 1 83 ? 19.266 4.449 -1.771 1 86.94 83 LYS A C 1
ATOM 650 O O . LYS A 1 83 ? 18.219 3.861 -1.465 1 86.94 83 LYS A O 1
ATOM 655 N N . GLU A 1 84 ? 19.797 5.371 -1.074 1 88.62 84 GLU A N 1
ATOM 656 C CA . GLU A 1 84 ? 19.344 5.637 0.286 1 88.62 84 GLU A CA 1
ATOM 657 C C . GLU A 1 84 ? 17.891 6.105 0.296 1 88.62 84 GLU A C 1
ATOM 659 O O . GLU A 1 84 ? 17.109 5.715 1.168 1 88.62 84 GLU A O 1
ATOM 664 N N . ASP A 1 85 ? 17.578 6.906 -0.629 1 89.25 85 ASP A N 1
ATOM 665 C CA . ASP A 1 85 ? 16.203 7.414 -0.671 1 89.25 85 ASP A CA 1
ATOM 666 C C . ASP A 1 85 ? 15.227 6.312 -1.061 1 89.25 85 ASP A C 1
ATOM 668 O O . ASP A 1 85 ? 14.133 6.227 -0.502 1 89.25 85 ASP A O 1
ATOM 672 N N . ASP A 1 86 ? 15.695 5.457 -1.974 1 91.75 86 ASP A N 1
ATOM 673 C CA . ASP A 1 86 ? 14.852 4.324 -2.34 1 91.75 86 ASP A CA 1
ATOM 674 C C . ASP A 1 86 ? 14.609 3.412 -1.142 1 91.75 86 ASP A C 1
ATOM 676 O O . ASP A 1 86 ? 13.484 2.955 -0.92 1 91.75 86 ASP A O 1
ATOM 680 N N . THR A 1 87 ? 15.633 3.18 -0.414 1 91.06 87 THR A N 1
ATOM 681 C CA . THR A 1 87 ? 15.586 2.277 0.731 1 91.06 87 THR A CA 1
ATOM 682 C C . THR A 1 87 ? 14.625 2.801 1.795 1 91.06 87 THR A C 1
ATOM 684 O O . THR A 1 87 ? 13.859 2.033 2.381 1 91.06 87 THR A O 1
ATOM 687 N N . LYS A 1 88 ? 14.648 4.066 1.971 1 90.88 88 LYS A N 1
ATOM 688 C CA . LYS A 1 88 ? 13.789 4.688 2.979 1 90.88 88 LYS A CA 1
ATOM 689 C C . LYS A 1 88 ? 12.312 4.457 2.666 1 90.88 88 LYS A C 1
ATOM 691 O O . LYS A 1 88 ? 11.562 3.98 3.516 1 90.88 88 LYS A O 1
ATOM 696 N N . TRP A 1 89 ? 12.039 4.734 1.474 1 93.38 89 TRP A N 1
ATOM 697 C CA . TRP A 1 89 ? 10.625 4.676 1.124 1 93.38 89 TRP A CA 1
ATOM 698 C C . TRP A 1 89 ? 10.18 3.234 0.9 1 93.38 89 TRP A C 1
ATOM 700 O O . TRP A 1 89 ? 9.023 2.887 1.161 1 93.38 89 TRP A O 1
ATOM 710 N N . LEU A 1 90 ? 11.156 2.43 0.503 1 93.94 90 LEU A N 1
ATOM 711 C CA . LEU A 1 90 ? 10.844 1.007 0.427 1 93.94 90 LEU A CA 1
ATOM 712 C C . LEU A 1 90 ? 10.539 0.441 1.812 1 93.94 90 LEU A C 1
ATOM 714 O O . LEU A 1 90 ? 9.641 -0.386 1.966 1 93.94 90 LEU A O 1
ATOM 718 N N . THR A 1 91 ? 11.25 0.881 2.773 1 93.69 91 THR A N 1
ATOM 719 C CA . THR A 1 91 ? 11.016 0.464 4.152 1 93.69 91 THR A CA 1
ATOM 720 C C . THR A 1 91 ? 9.617 0.867 4.609 1 93.69 91 THR A C 1
ATOM 722 O O . THR A 1 91 ? 8.93 0.091 5.277 1 93.69 91 THR A O 1
ATOM 725 N N . TYR A 1 92 ? 9.227 2.066 4.246 1 95 92 TYR A N 1
ATOM 726 C CA . TYR A 1 92 ? 7.875 2.512 4.57 1 95 92 TYR A CA 1
ATOM 727 C C . TYR A 1 92 ? 6.832 1.573 3.969 1 95 92 TYR A C 1
ATOM 729 O O . TYR A 1 92 ? 5.883 1.176 4.648 1 95 92 TYR A O 1
ATOM 737 N N . TRP A 1 93 ? 7.008 1.227 2.717 1 94.88 93 TRP A N 1
ATOM 738 C CA . TRP A 1 93 ? 6.023 0.42 2.002 1 94.88 93 TRP A CA 1
ATOM 739 C C . TRP A 1 93 ? 5.945 -0.985 2.59 1 94.88 93 TRP A C 1
ATOM 741 O O . TRP A 1 93 ? 4.855 -1.557 2.703 1 94.88 93 TRP A O 1
ATOM 751 N N . VAL A 1 94 ? 7.109 -1.523 2.98 1 94.5 94 VAL A N 1
ATOM 752 C CA . VAL A 1 94 ? 7.121 -2.85 3.592 1 94.5 94 VAL A CA 1
ATOM 753 C C . VAL A 1 94 ? 6.395 -2.807 4.934 1 94.5 94 VAL A C 1
ATOM 755 O O . VAL A 1 94 ? 5.621 -3.711 5.254 1 94.5 94 VAL A O 1
ATOM 758 N N . THR A 1 95 ? 6.629 -1.802 5.645 1 93.38 95 THR A N 1
ATOM 759 C CA . THR A 1 95 ? 5.969 -1.621 6.934 1 93.38 95 THR A CA 1
ATOM 760 C C . THR A 1 95 ? 4.461 -1.454 6.75 1 93.38 95 THR A C 1
ATOM 762 O O . THR A 1 95 ? 3.672 -2.098 7.445 1 93.38 95 THR A O 1
ATOM 765 N N . PHE A 1 96 ? 4.145 -0.632 5.828 1 94.81 96 PHE A N 1
ATOM 766 C CA . PHE A 1 96 ? 2.74 -0.403 5.516 1 94.81 96 PHE A CA 1
ATOM 767 C C . PHE A 1 96 ? 2.059 -1.703 5.105 1 94.81 96 PHE A C 1
ATOM 769 O O . PHE A 1 96 ? 0.945 -1.993 5.551 1 94.81 96 PHE A O 1
ATOM 776 N N . ALA A 1 97 ? 2.711 -2.42 4.246 1 93.81 97 ALA A N 1
ATOM 777 C CA . ALA A 1 97 ? 2.168 -3.688 3.766 1 93.81 97 ALA A CA 1
ATOM 778 C C . ALA A 1 97 ? 1.96 -4.668 4.914 1 93.81 97 ALA A C 1
ATOM 780 O O . ALA A 1 97 ? 0.926 -5.34 4.988 1 93.81 97 ALA A O 1
ATOM 781 N N . SER A 1 98 ? 2.91 -4.801 5.793 1 91.25 98 SER A N 1
ATOM 782 C CA . SER A 1 98 ? 2.822 -5.691 6.945 1 91.25 98 SER A CA 1
ATOM 783 C C . SER A 1 98 ? 1.647 -5.32 7.844 1 91.25 98 SER A C 1
ATOM 785 O O . SER A 1 98 ? 0.896 -6.191 8.289 1 91.25 98 SER A O 1
ATOM 787 N N . LEU A 1 99 ? 1.51 -4.07 8.078 1 89.25 99 LEU A N 1
ATOM 788 C CA . LEU A 1 99 ? 0.414 -3.59 8.914 1 89.25 99 LEU A CA 1
ATOM 789 C C . LEU A 1 99 ? -0.931 -3.826 8.234 1 89.25 99 LEU A C 1
ATOM 791 O O . LEU A 1 99 ? -1.905 -4.203 8.891 1 89.25 99 LEU A O 1
ATOM 795 N N . SER A 1 100 ? -0.913 -3.57 6.93 1 89.06 100 SER A N 1
ATOM 796 C CA . SER A 1 100 ? -2.146 -3.756 6.172 1 89.06 100 SER A CA 1
ATOM 797 C C . SER A 1 100 ? -2.596 -5.215 6.195 1 89.06 100 SER A C 1
ATOM 799 O O . SER A 1 100 ? -3.793 -5.496 6.27 1 89.06 100 SER A O 1
ATOM 801 N N . LEU A 1 101 ? -1.675 -6.129 6.133 1 87.56 101 LEU A N 1
ATOM 802 C CA . LEU A 1 101 ? -1.991 -7.555 6.164 1 87.56 101 LEU A CA 1
ATOM 803 C C . LEU A 1 101 ? -2.541 -7.961 7.527 1 87.56 101 LEU A C 1
ATOM 805 O O . LEU A 1 101 ? -3.486 -8.75 7.613 1 87.56 101 LEU A O 1
ATOM 809 N N . VAL A 1 102 ? -1.962 -7.43 8.516 1 84.12 102 VAL A N 1
ATOM 810 C CA . VAL A 1 102 ? -2.428 -7.711 9.875 1 84.12 102 VAL A CA 1
ATOM 811 C C . VAL A 1 102 ? -3.811 -7.102 10.078 1 84.12 102 VAL A C 1
ATOM 813 O O . VAL A 1 102 ? -4.676 -7.711 10.711 1 84.12 102 VAL A O 1
ATOM 816 N N . GLU A 1 103 ? -3.982 -5.934 9.531 1 83.12 103 GLU A N 1
ATOM 817 C CA . GLU A 1 103 ? -5.238 -5.203 9.672 1 83.12 103 GLU A CA 1
ATOM 818 C C . GLU A 1 103 ? -6.391 -5.953 9.008 1 83.12 103 GLU A C 1
ATOM 820 O O . GLU A 1 103 ? -7.535 -5.867 9.453 1 83.12 103 GLU A O 1
ATOM 825 N N . PHE A 1 104 ? -6.117 -6.652 7.973 1 77.5 104 PHE A N 1
ATOM 826 C CA . PHE A 1 104 ? -7.156 -7.371 7.246 1 77.5 104 PHE A CA 1
ATOM 827 C C . PHE A 1 104 ? -7.809 -8.422 8.141 1 77.5 104 PHE A C 1
ATOM 829 O O . PHE A 1 104 ? -9.008 -8.688 8.016 1 77.5 104 PHE A O 1
ATOM 836 N N . PHE A 1 105 ? -7.043 -8.914 8.992 1 74.75 105 PHE A N 1
ATOM 837 C CA . PHE A 1 105 ? -7.559 -9.922 9.906 1 74.75 105 PHE A CA 1
ATOM 838 C C . PHE A 1 105 ? -8.227 -9.273 11.117 1 74.75 105 PHE A C 1
ATOM 840 O O . PHE A 1 105 ? -8.922 -9.945 11.883 1 74.75 105 PHE A O 1
ATOM 847 N N . SER A 1 106 ? -7.977 -8.055 11.094 1 70.25 106 SER A N 1
ATOM 848 C CA . SER A 1 106 ? -8.438 -7.402 12.32 1 70.25 106 SER A CA 1
ATOM 849 C C . SER A 1 106 ? -9.672 -6.551 12.055 1 70.25 106 SER A C 1
ATOM 851 O O . SER A 1 106 ? -9.664 -5.344 12.312 1 70.25 106 SER A O 1
ATOM 853 N N . ASP A 1 107 ? -10.609 -7.023 11.492 1 69.69 107 ASP A N 1
ATOM 854 C CA . ASP A 1 107 ? -11.875 -6.301 11.406 1 69.69 107 ASP A CA 1
ATOM 855 C C . ASP A 1 107 ? -12.359 -5.883 12.789 1 69.69 107 ASP A C 1
ATOM 857 O O . ASP A 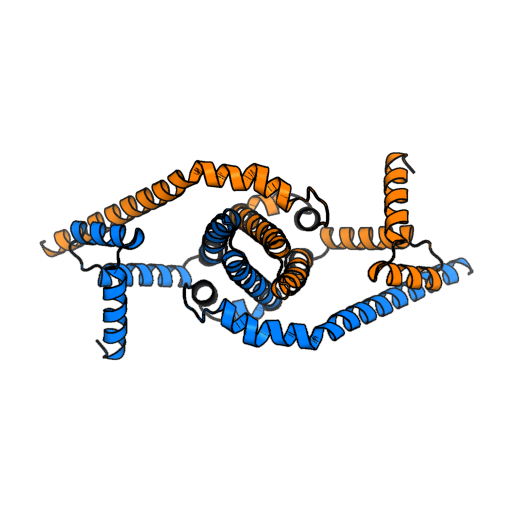1 107 ? -12.938 -4.805 12.953 1 69.69 107 ASP A O 1
ATOM 861 N N . ILE A 1 108 ? -11.906 -6.676 13.555 1 67.06 108 ILE A N 1
ATOM 862 C CA . ILE A 1 108 ? -12.32 -6.469 14.938 1 67.06 108 ILE A CA 1
ATOM 863 C C . ILE A 1 108 ? -11.625 -5.238 15.516 1 67.06 108 ILE A C 1
ATOM 865 O O . ILE A 1 108 ? -12.234 -4.449 16.234 1 67.06 108 ILE A O 1
ATOM 869 N N . ILE A 1 109 ? -10.383 -5.082 15.133 1 73.5 109 ILE A N 1
ATOM 870 C CA . ILE A 1 109 ? -9.641 -3.943 15.656 1 73.5 109 ILE A CA 1
ATOM 871 C C . ILE A 1 109 ? -10.312 -2.643 15.227 1 73.5 109 ILE A C 1
ATOM 873 O O . ILE A 1 109 ? -10.516 -1.741 16.047 1 73.5 109 ILE A O 1
ATOM 877 N N . ILE A 1 110 ? -10.773 -2.613 13.977 1 74 110 ILE A N 1
ATOM 878 C CA . ILE A 1 110 ? -11.398 -1.411 13.438 1 74 110 ILE A CA 1
ATOM 879 C C . ILE A 1 110 ? -12.703 -1.13 14.188 1 74 110 ILE A C 1
ATOM 881 O O . ILE A 1 110 ? -13.016 0.024 14.484 1 74 110 ILE A O 1
ATOM 885 N N . SER A 1 111 ? -13.312 -2.248 14.594 1 78 111 SER A N 1
ATOM 886 C CA . SER A 1 111 ? -14.609 -2.105 15.258 1 78 111 SER A CA 1
ATOM 887 C C . SER A 1 111 ? -14.43 -1.793 16.75 1 78 111 SER A C 1
ATOM 889 O O . SER A 1 111 ? -15.289 -1.149 17.359 1 78 111 SER A O 1
ATOM 891 N N . PHE A 1 112 ? -13.375 -2.217 17.312 1 80.75 112 PHE A N 1
ATOM 892 C CA . PHE A 1 112 ? -13.188 -2.1 18.766 1 80.75 112 PHE A CA 1
ATOM 893 C C . PHE A 1 112 ? -12.484 -0.79 19.109 1 80.75 112 PHE A C 1
ATOM 895 O O . PHE A 1 112 ? -12.602 -0.296 20.234 1 80.75 112 PHE A O 1
ATOM 902 N N . ILE A 1 113 ? -11.742 -0.197 18.266 1 82.94 113 ILE A N 1
ATOM 903 C CA . ILE A 1 113 ? -10.961 1.004 18.547 1 82.94 113 ILE A CA 1
ATOM 904 C C . ILE A 1 113 ? -11.703 2.232 18.016 1 82.94 113 ILE A C 1
ATOM 906 O O . ILE A 1 113 ? -11.867 2.391 16.812 1 82.94 113 ILE A O 1
ATOM 910 N N . PRO A 1 114 ? -12.188 3 19.047 1 84.62 114 PRO A N 1
ATOM 911 C CA . PRO A 1 114 ? -12.781 4.266 18.609 1 84.62 114 PRO A CA 1
ATOM 912 C C . PRO A 1 114 ? -11.781 5.152 17.875 1 84.62 114 PRO A C 1
ATOM 914 O O . PRO A 1 114 ? -10.594 5.145 18.172 1 84.62 114 PRO A O 1
ATOM 917 N N . PHE A 1 115 ? -12.141 5.836 16.828 1 89.38 115 PHE A N 1
ATOM 918 C CA . PHE A 1 115 ? -11.344 6.762 16.047 1 89.38 115 PHE A CA 1
ATOM 919 C C . PHE A 1 115 ? -10.188 6.039 15.367 1 89.38 115 PHE A C 1
ATOM 921 O O . PHE A 1 115 ? -9.062 6.551 15.328 1 89.38 115 PHE A O 1
ATOM 928 N N . TYR A 1 116 ? -10.352 4.914 14.953 1 89.06 116 TYR A N 1
ATOM 929 C CA . TYR A 1 116 ? -9.328 4.07 14.344 1 89.06 116 TYR A CA 1
ATOM 930 C C . TYR A 1 116 ? -8.633 4.797 13.203 1 89.06 116 TYR A C 1
ATOM 932 O O . TYR A 1 116 ? -7.398 4.801 13.125 1 89.06 116 TYR A O 1
ATOM 940 N N . TRP A 1 117 ? -9.43 5.414 12.406 1 89.62 117 TRP A N 1
ATOM 941 C CA . TRP A 1 117 ? -8.867 6.043 11.219 1 89.62 117 TRP A CA 1
ATOM 942 C C . TRP A 1 117 ? -7.969 7.215 11.594 1 89.62 117 TRP A C 1
ATOM 944 O O . TRP A 1 117 ? -6.953 7.465 10.938 1 89.62 117 TRP A O 1
ATOM 954 N N . LEU A 1 118 ? -8.32 7.883 12.594 1 92.75 118 LEU A N 1
ATOM 955 C CA . LEU A 1 118 ? -7.473 8.969 13.07 1 92.75 118 LEU A CA 1
ATOM 956 C C . LEU A 1 118 ? -6.152 8.43 13.609 1 92.75 118 LEU A C 1
ATOM 958 O O . LEU A 1 118 ? -5.086 8.945 13.289 1 92.75 118 LEU A O 1
ATOM 962 N N . MET A 1 119 ? -6.273 7.434 14.414 1 92.25 119 MET A N 1
ATOM 963 C CA . MET A 1 119 ? -5.082 6.836 15.008 1 92.25 119 MET A CA 1
ATOM 964 C C . MET A 1 119 ? -4.168 6.262 13.93 1 92.25 119 MET A C 1
ATOM 966 O O . MET A 1 119 ? -2.951 6.445 13.977 1 92.25 119 MET A O 1
ATOM 970 N N . LYS A 1 120 ? -4.75 5.621 13 1 92 120 LYS A N 1
ATOM 971 C CA . LYS A 1 120 ? -3.975 5.047 11.898 1 92 120 LYS A CA 1
ATOM 972 C C . LYS A 1 120 ? -3.279 6.137 11.094 1 92 120 LYS A C 1
ATOM 974 O O . LYS A 1 120 ? -2.109 5.992 10.727 1 92 120 LYS A O 1
ATOM 979 N N . CYS A 1 121 ? -4.027 7.113 10.836 1 93.19 121 CYS A N 1
ATOM 980 C CA . CYS A 1 121 ? -3.465 8.203 10.055 1 93.19 121 CYS A CA 1
ATOM 981 C C . CYS A 1 121 ? -2.271 8.828 10.773 1 93.19 121 CYS A C 1
ATOM 983 O O . CYS A 1 121 ? -1.233 9.078 10.156 1 93.19 121 CYS A O 1
ATOM 985 N N . LEU A 1 122 ? -2.42 9.125 12.039 1 92.75 122 LEU A N 1
ATOM 986 C CA . LEU A 1 122 ? -1.321 9.68 12.82 1 92.75 122 LEU A CA 1
ATOM 987 C C . LEU A 1 122 ? -0.134 8.727 12.852 1 92.75 122 LEU A C 1
ATOM 989 O O . LEU A 1 122 ? 1.02 9.156 12.797 1 92.75 122 LEU A O 1
ATOM 993 N N . PHE A 1 123 ? -0.466 7.512 12.938 1 93.5 123 PHE A N 1
ATOM 994 C CA . PHE A 1 123 ? 0.57 6.488 12.93 1 93.5 123 PHE A CA 1
ATOM 995 C C . PHE A 1 123 ? 1.33 6.492 11.609 1 93.5 123 PHE A C 1
ATOM 997 O O . PHE A 1 123 ? 2.561 6.43 11.594 1 93.5 123 PHE A O 1
ATOM 1004 N N . LEU A 1 124 ? 0.623 6.582 10.523 1 93.88 124 LEU A N 1
ATOM 1005 C CA . LEU A 1 124 ? 1.25 6.578 9.203 1 93.88 124 LEU A CA 1
ATOM 1006 C C . LEU A 1 124 ? 2.088 7.836 9 1 93.88 124 LEU A C 1
ATOM 1008 O O . LEU A 1 124 ? 3.166 7.777 8.406 1 93.88 124 LEU A O 1
ATOM 1012 N N . ILE A 1 125 ? 1.6 8.898 9.492 1 91.88 125 ILE A N 1
ATOM 1013 C CA . ILE A 1 125 ? 2.357 10.148 9.414 1 91.88 125 ILE A CA 1
ATOM 1014 C C . ILE A 1 125 ? 3.666 10 10.18 1 91.88 125 ILE A C 1
ATOM 1016 O O . ILE A 1 125 ? 4.719 10.453 9.719 1 91.88 125 ILE A O 1
ATOM 1020 N N . TRP A 1 126 ? 3.527 9.367 11.297 1 91.25 126 TRP A N 1
ATOM 1021 C CA . TRP A 1 126 ? 4.727 9.102 12.086 1 91.25 126 TRP A CA 1
ATOM 1022 C C . TRP A 1 126 ? 5.688 8.195 11.328 1 91.25 126 TRP A C 1
ATOM 1024 O O . TRP A 1 126 ? 6.906 8.328 11.445 1 91.25 126 TRP A O 1
ATOM 1034 N N . CYS A 1 127 ? 5.211 7.371 10.547 1 91.25 127 CYS A N 1
ATOM 1035 C CA . CYS A 1 127 ? 6.02 6.41 9.812 1 91.25 127 CYS A CA 1
ATOM 1036 C C . CYS A 1 127 ? 6.801 7.094 8.695 1 91.25 127 CYS A C 1
ATOM 1038 O O . CYS A 1 127 ? 7.879 6.637 8.312 1 91.25 127 CYS A O 1
ATOM 1040 N N . PHE A 1 128 ? 6.266 8.141 8.102 1 88.88 128 PHE A N 1
ATOM 1041 C CA . PHE A 1 128 ? 7.012 8.734 6.996 1 88.88 128 PHE A CA 1
ATOM 1042 C C . PHE A 1 128 ? 7.562 10.102 7.391 1 88.88 128 PHE A C 1
ATOM 1044 O O . PHE A 1 128 ? 8.07 10.844 6.543 1 88.88 128 PHE A O 1
ATOM 1051 N N . ALA A 1 129 ? 7.43 10.438 8.648 1 84.56 129 ALA A N 1
ATOM 1052 C CA . ALA A 1 129 ? 7.984 11.711 9.117 1 84.56 129 ALA A CA 1
ATOM 1053 C C . ALA A 1 129 ? 9.5 11.75 8.922 1 84.56 129 ALA A C 1
ATOM 1055 O O . ALA A 1 129 ? 10.172 10.727 9.023 1 84.56 129 ALA A O 1
ATOM 1056 N N . PRO A 1 130 ? 9.93 12.875 8.453 1 79.06 130 PRO A N 1
ATOM 1057 C CA . PRO A 1 130 ? 11.367 13.031 8.234 1 79.06 130 PRO A CA 1
ATOM 1058 C C . PRO A 1 130 ? 12.164 13.031 9.539 1 79.06 130 PRO A C 1
ATOM 1060 O O . PRO A 1 130 ? 12.766 14.039 9.898 1 79.06 130 PRO A O 1
ATOM 1063 N N . LEU A 1 131 ? 11.984 12.031 10.305 1 74.25 131 LEU A N 1
ATOM 1064 C CA . LEU A 1 131 ? 12.719 11.828 11.555 1 74.25 131 LEU A CA 1
ATOM 1065 C C . LEU A 1 131 ? 13.68 10.648 11.422 1 74.25 131 LEU A C 1
ATOM 1067 O O . LEU A 1 131 ? 13.477 9.766 10.594 1 74.25 131 LEU A O 1
ATOM 1071 N N . GLU A 1 132 ? 14.789 10.75 11.984 1 74 132 GLU A N 1
ATOM 1072 C CA . GLU A 1 132 ? 15.773 9.68 11.945 1 74 132 GLU A CA 1
ATOM 1073 C C . GLU A 1 132 ? 15.156 8.352 12.391 1 74 132 GLU A C 1
ATOM 1075 O O . GLU A 1 132 ? 15.398 7.312 11.766 1 74 132 GLU A O 1
ATOM 1080 N N . ASN A 1 133 ? 14.406 8.477 13.5 1 78.88 133 ASN A N 1
ATOM 1081 C CA . ASN A 1 133 ? 13.734 7.277 14 1 78.88 133 ASN A CA 1
ATOM 1082 C C . ASN A 1 133 ? 12.227 7.348 13.75 1 78.88 133 ASN A C 1
ATOM 1084 O O . ASN A 1 133 ? 11.438 7.289 14.695 1 78.88 133 ASN A O 1
ATOM 1088 N N . ASN A 1 134 ? 11.984 7.34 12.453 1 83.44 134 ASN A N 1
ATOM 1089 C CA . ASN A 1 134 ? 10.555 7.398 12.164 1 83.44 134 ASN A CA 1
ATOM 1090 C C . ASN A 1 134 ? 9.883 6.051 12.391 1 83.44 134 ASN A C 1
ATOM 1092 O O . ASN A 1 134 ? 10.547 5.066 12.727 1 83.44 134 ASN A O 1
ATOM 1096 N N . GLY A 1 135 ? 8.617 6.051 12.375 1 82.81 135 GLY A N 1
ATOM 1097 C CA . GLY A 1 135 ? 7.836 4.863 12.68 1 82.81 135 GLY A CA 1
ATOM 1098 C C . GLY A 1 135 ? 8.203 3.672 11.812 1 82.81 135 GLY A C 1
ATOM 1099 O O . GLY A 1 135 ? 8.297 2.547 12.305 1 82.81 135 GLY A O 1
ATOM 1100 N N . SER A 1 136 ? 8.438 3.949 10.562 1 85.38 136 SER A N 1
ATOM 1101 C CA . SER A 1 136 ? 8.75 2.852 9.656 1 85.38 136 SER A CA 1
ATOM 1102 C C . SER A 1 136 ? 10.102 2.225 9.984 1 85.38 136 SER A C 1
ATOM 1104 O O . SER A 1 136 ? 10.25 1.001 9.938 1 85.38 136 SER A O 1
ATOM 1106 N N . ASN A 1 137 ? 11.047 3.066 10.336 1 87.38 137 ASN A N 1
ATOM 1107 C CA . ASN A 1 137 ? 12.359 2.572 10.711 1 87.38 137 ASN A CA 1
ATOM 1108 C C . ASN A 1 137 ? 12.312 1.773 12.008 1 87.38 137 ASN A C 1
ATOM 1110 O O . ASN A 1 137 ? 12.922 0.707 12.117 1 87.38 137 ASN A O 1
ATOM 1114 N N . VAL A 1 138 ? 11.57 2.283 12.93 1 89.25 138 VAL A N 1
ATOM 1115 C CA . VAL A 1 138 ? 11.453 1.624 14.227 1 89.25 138 VAL A CA 1
ATOM 1116 C C . VAL A 1 138 ? 10.758 0.276 14.062 1 89.25 138 VAL A C 1
ATOM 1118 O O . VAL A 1 138 ? 11.25 -0.75 14.531 1 89.25 138 VAL A O 1
ATOM 1121 N N . LEU A 1 139 ? 9.719 0.286 13.359 1 89.69 139 LEU A N 1
ATOM 1122 C CA . LEU A 1 139 ? 8.938 -0.933 13.18 1 89.69 139 LEU A CA 1
ATOM 1123 C C . LEU A 1 139 ? 9.703 -1.949 12.336 1 89.69 139 LEU A C 1
ATOM 1125 O O . LEU A 1 139 ? 9.672 -3.148 12.625 1 89.69 139 LEU A O 1
ATOM 1129 N N . TYR A 1 140 ? 10.344 -1.464 11.352 1 90.19 140 TYR A N 1
ATOM 1130 C CA . TYR A 1 140 ? 11.117 -2.34 10.477 1 90.19 140 TYR A CA 1
ATOM 1131 C C . TYR A 1 140 ? 12.242 -3.025 11.25 1 90.19 140 TYR A C 1
ATOM 1133 O O . TYR A 1 140 ? 12.367 -4.25 11.211 1 90.19 140 TYR A O 1
ATOM 1141 N N . HIS A 1 141 ? 12.953 -2.338 12 1 88.81 141 HIS A N 1
ATOM 1142 C CA . HIS A 1 141 ? 14.148 -2.869 12.656 1 88.81 141 HIS A CA 1
ATOM 1143 C C . HIS A 1 141 ? 13.781 -3.629 13.93 1 88.81 141 HIS A C 1
ATOM 1145 O O . HIS A 1 141 ? 14.445 -4.602 14.289 1 88.81 141 HIS A O 1
ATOM 1151 N N . ARG A 1 142 ? 12.711 -3.24 14.5 1 88.06 142 ARG A N 1
ATOM 1152 C CA . ARG A 1 142 ? 12.367 -3.834 15.789 1 88.06 142 ARG A CA 1
ATOM 1153 C C . ARG A 1 142 ? 11.438 -5.027 15.609 1 88.06 142 ARG A C 1
ATOM 1155 O O . ARG A 1 142 ? 11.469 -5.973 16.406 1 88.06 142 ARG A O 1
ATOM 1162 N N . VAL A 1 143 ? 10.68 -5.012 14.609 1 89.56 143 VAL A N 1
ATOM 1163 C CA . VAL A 1 143 ? 9.648 -6.035 14.523 1 89.56 143 VAL A CA 1
ATOM 1164 C C . VAL A 1 143 ? 9.797 -6.812 13.219 1 89.56 143 VAL A C 1
ATOM 1166 O O . VAL A 1 143 ? 10.062 -8.016 13.234 1 89.56 143 VAL A O 1
ATOM 1169 N N . ILE A 1 144 ? 9.82 -6.164 12.141 1 88.75 144 ILE A N 1
ATOM 1170 C CA . ILE A 1 144 ? 9.688 -6.809 10.836 1 88.75 144 ILE A CA 1
ATOM 1171 C C . ILE A 1 144 ? 10.977 -7.555 10.5 1 88.75 144 ILE A C 1
ATOM 1173 O O . ILE A 1 144 ? 10.945 -8.734 10.148 1 88.75 144 ILE A O 1
ATOM 1177 N N . ARG A 1 145 ? 12.008 -6.816 10.703 1 87.06 145 ARG A N 1
ATOM 1178 C CA . ARG A 1 145 ? 13.297 -7.383 10.336 1 87.06 145 ARG A CA 1
ATOM 1179 C C . ARG A 1 145 ? 13.641 -8.586 11.211 1 87.06 145 ARG A C 1
ATOM 1181 O O . ARG A 1 145 ? 14.008 -9.648 10.703 1 87.06 145 ARG A O 1
ATOM 1188 N N . PRO A 1 146 ? 13.438 -8.508 12.469 1 86.38 146 PRO A N 1
ATOM 1189 C CA . PRO A 1 146 ? 13.734 -9.664 13.32 1 86.38 146 PRO A CA 1
ATOM 1190 C C . PRO A 1 146 ? 12.82 -10.852 13.023 1 86.38 146 PRO A C 1
ATOM 1192 O O . PRO A 1 146 ? 13.266 -12 13.055 1 86.38 146 PRO A O 1
ATOM 1195 N N . ILE A 1 147 ? 11.625 -10.594 12.781 1 84.25 147 ILE A N 1
ATOM 1196 C CA . ILE A 1 147 ? 10.688 -11.664 12.461 1 84.25 147 ILE A CA 1
ATOM 1197 C C . ILE A 1 147 ? 11.078 -12.312 11.133 1 84.25 147 ILE A C 1
ATOM 1199 O O . ILE A 1 147 ? 11.008 -13.531 10.984 1 84.25 147 ILE A O 1
ATOM 1203 N N . PHE A 1 148 ? 11.477 -11.555 10.266 1 83.38 148 PHE A N 1
ATOM 1204 C CA . PHE A 1 148 ? 11.875 -12.031 8.945 1 83.38 148 PHE A CA 1
ATOM 1205 C C . PHE A 1 148 ? 13.141 -12.867 9.031 1 83.38 148 PHE A C 1
ATOM 1207 O O . PHE A 1 148 ? 13.219 -13.945 8.445 1 83.38 148 PHE A O 1
ATOM 1214 N N . LEU A 1 149 ? 14.039 -12.398 9.727 1 80.5 149 LEU A N 1
ATOM 1215 C CA . LEU A 1 149 ? 15.328 -13.078 9.836 1 80.5 149 LEU A CA 1
ATOM 1216 C C . LEU A 1 149 ? 15.195 -14.375 10.625 1 80.5 149 LEU A C 1
ATOM 1218 O O . LEU A 1 149 ? 15.867 -15.359 10.328 1 80.5 149 LEU A O 1
ATOM 1222 N N . LYS A 1 150 ? 14.227 -14.305 11.609 1 81.06 150 LYS A N 1
ATOM 1223 C CA . LYS A 1 150 ? 14.016 -15.484 12.438 1 81.06 150 LYS A CA 1
ATOM 1224 C C . LYS A 1 150 ? 13.219 -16.547 11.695 1 81.06 150 LYS A C 1
ATOM 1226 O O . LYS A 1 150 ? 13.43 -17.75 11.898 1 81.06 150 LYS A O 1
ATOM 1231 N N . ASN A 1 151 ? 12.305 -16 10.906 1 76.44 151 ASN A N 1
ATOM 1232 C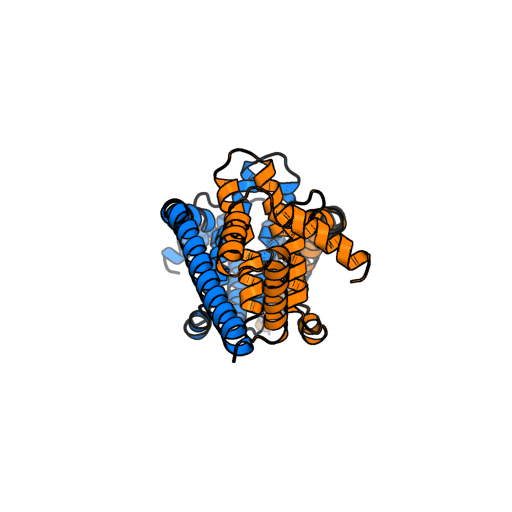 CA . ASN A 1 151 ? 11.359 -16.953 10.32 1 76.44 151 ASN A CA 1
ATOM 1233 C C . ASN A 1 151 ? 11.719 -17.281 8.875 1 76.44 151 ASN A C 1
ATOM 1235 O O . ASN A 1 151 ? 10.961 -17.953 8.18 1 76.44 151 ASN A O 1
ATOM 1239 N N . ARG A 1 152 ? 12.758 -16.719 8.523 1 73.56 152 ARG A N 1
ATOM 1240 C CA . ARG A 1 152 ? 13.109 -17 7.141 1 73.56 152 ARG A CA 1
ATOM 1241 C C . ARG A 1 152 ? 13 -18.484 6.84 1 73.56 152 ARG A C 1
ATOM 1243 O O . ARG A 1 152 ? 12.367 -18.891 5.859 1 73.56 152 ARG A O 1
ATOM 1250 N N . LYS A 1 153 ? 13.383 -19.266 7.73 1 69.5 153 LYS A N 1
ATOM 1251 C CA . LYS A 1 153 ? 13.32 -20.719 7.605 1 69.5 153 LYS A CA 1
ATOM 1252 C C . LYS A 1 153 ? 11.906 -21.234 7.836 1 69.5 153 LYS A C 1
ATOM 1254 O O . LYS A 1 153 ? 11.453 -22.156 7.152 1 69.5 153 LYS A O 1
ATOM 1259 N N . GLY A 1 154 ? 11.219 -20.5 8.695 1 65.88 154 GLY A N 1
ATOM 1260 C CA . GLY A 1 154 ? 9.859 -20.906 9.008 1 65.88 154 GLY A CA 1
ATOM 1261 C C . GLY A 1 154 ? 8.891 -20.703 7.855 1 65.88 154 GLY A C 1
ATOM 1262 O O . GLY A 1 154 ? 8.016 -21.531 7.613 1 65.88 154 GLY A O 1
ATOM 1263 N N . ILE A 1 155 ? 9.07 -19.641 7.199 1 69.19 155 ILE A N 1
ATOM 1264 C CA . ILE A 1 155 ? 8.219 -19.375 6.043 1 69.19 155 ILE A CA 1
ATOM 1265 C C . ILE A 1 155 ? 8.438 -20.453 4.984 1 69.19 155 ILE A C 1
ATOM 1267 O O . ILE A 1 155 ? 7.473 -21 4.441 1 69.19 155 ILE A O 1
ATOM 1271 N N . ASP A 1 156 ? 9.641 -20.828 4.875 1 65.19 156 ASP A N 1
ATOM 1272 C CA . ASP A 1 156 ? 9.969 -21.906 3.951 1 65.19 156 ASP A CA 1
ATOM 1273 C C . ASP A 1 156 ? 9.359 -23.234 4.414 1 65.19 156 ASP A C 1
ATOM 1275 O O . ASP A 1 156 ? 8.836 -24 3.607 1 65.19 156 ASP A O 1
ATOM 1279 N N . GLU A 1 157 ? 9.414 -23.344 5.691 1 70.56 157 GLU A N 1
ATOM 1280 C CA . GLU A 1 157 ? 8.859 -24.562 6.258 1 70.56 157 GLU A CA 1
ATOM 1281 C C . GLU A 1 157 ? 7.336 -24.594 6.141 1 70.56 157 GLU A C 1
ATOM 1283 O O . GLU A 1 157 ? 6.746 -25.641 5.855 1 70.56 157 GLU A O 1
ATOM 1288 N N . ALA A 1 158 ? 6.75 -23.406 6.402 1 66 158 ALA A N 1
ATOM 1289 C CA . ALA A 1 158 ? 5.297 -23.328 6.285 1 66 158 ALA A CA 1
ATOM 1290 C C . ALA A 1 158 ? 4.844 -23.578 4.848 1 66 158 ALA A C 1
ATOM 1292 O O . ALA A 1 158 ? 3.848 -24.266 4.617 1 66 158 ALA A O 1
ATOM 1293 N N . LEU A 1 159 ? 5.566 -23.047 4.062 1 65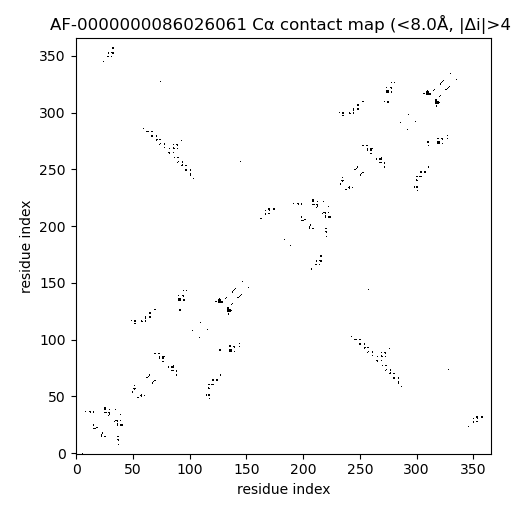.5 159 LEU A N 1
ATOM 1294 C CA . LEU A 1 159 ? 5.277 -23.281 2.652 1 65.5 159 LEU A CA 1
ATOM 1295 C C . LEU A 1 159 ? 5.43 -24.75 2.293 1 65.5 159 LEU A C 1
ATOM 1297 O O . LEU A 1 159 ? 4.609 -25.297 1.556 1 65.5 159 LEU A O 1
ATOM 1301 N N . ASN A 1 160 ? 6.391 -25.344 2.881 1 65.25 160 ASN A N 1
ATOM 1302 C CA . ASN A 1 160 ? 6.617 -26.766 2.672 1 65.25 160 ASN A CA 1
ATOM 1303 C C . ASN A 1 160 ? 5.5 -27.609 3.281 1 65.25 160 ASN A C 1
ATOM 1305 O O . ASN A 1 160 ? 5.062 -28.594 2.684 1 65.25 160 ASN A O 1
ATOM 1309 N N . LYS A 1 161 ? 5.082 -27.219 4.379 1 68.31 161 LYS A N 1
ATOM 1310 C CA . LYS A 1 161 ? 4 -27.938 5.043 1 68.31 161 LYS A CA 1
ATOM 1311 C C . LYS A 1 161 ? 2.688 -27.781 4.281 1 68.31 161 LYS A C 1
ATOM 1313 O O . LYS A 1 161 ? 1.938 -28.75 4.125 1 68.31 161 LYS A O 1
ATOM 1318 N N . ALA A 1 162 ? 2.404 -26.578 3.887 1 66.12 162 ALA A N 1
ATOM 1319 C CA . ALA A 1 162 ? 1.205 -26.328 3.09 1 66.12 162 ALA A CA 1
ATOM 1320 C C . ALA A 1 162 ? 1.238 -27.125 1.789 1 66.12 162 ALA A C 1
ATOM 1322 O O . ALA A 1 162 ? 0.227 -27.703 1.381 1 66.12 162 ALA A O 1
ATOM 1323 N N . ALA A 1 163 ? 2.377 -27.188 1.276 1 64.88 163 ALA A N 1
ATOM 1324 C CA . ALA A 1 163 ? 2.562 -27.953 0.045 1 64.88 163 ALA A CA 1
ATOM 1325 C C . ALA A 1 163 ? 2.352 -29.438 0.286 1 64.88 163 ALA A C 1
ATOM 1327 O O . ALA A 1 163 ? 1.698 -30.109 -0.51 1 64.88 163 ALA A O 1
ATOM 1328 N N . SER A 1 164 ? 2.85 -29.812 1.378 1 70.81 164 SER A N 1
ATOM 1329 C CA . SER A 1 164 ? 2.73 -31.219 1.728 1 70.81 164 SER A CA 1
ATOM 1330 C C . SER A 1 164 ? 1.284 -31.594 2.037 1 70.81 164 SER A C 1
ATOM 1332 O O . SER A 1 164 ? 0.811 -32.656 1.632 1 70.81 164 SER A O 1
ATOM 1334 N N . THR A 1 165 ? 0.675 -30.719 2.723 1 66.56 165 THR A N 1
ATOM 1335 C CA . THR A 1 165 ? -0.725 -30.953 3.057 1 66.56 165 THR A CA 1
ATOM 1336 C C . THR A 1 165 ? -1.59 -30.938 1.8 1 66.56 165 THR A C 1
ATOM 1338 O O . THR A 1 165 ? -2.445 -31.812 1.621 1 66.56 165 THR A O 1
ATOM 1341 N N . ALA A 1 166 ? -1.38 -30.016 0.991 1 66.88 166 ALA A N 1
ATOM 1342 C CA . ALA A 1 166 ? -2.109 -29.938 -0.272 1 66.88 166 ALA A CA 1
ATOM 1343 C C . ALA A 1 166 ? -1.825 -31.156 -1.145 1 66.88 166 ALA A C 1
ATOM 1345 O O . ALA A 1 166 ? -2.734 -31.703 -1.777 1 66.88 166 ALA A O 1
ATOM 1346 N N . GLY A 1 167 ? -0.581 -31.516 -1.136 1 66 167 GLY A N 1
ATOM 1347 C CA . GLY A 1 167 ? -0.202 -32.719 -1.85 1 66 167 GLY A CA 1
ATOM 1348 C C . GLY A 1 167 ? -0.88 -33.969 -1.314 1 66 167 GLY A C 1
ATOM 1349 O O . GLY A 1 167 ? -1.31 -34.844 -2.086 1 66 167 GLY A O 1
ATOM 1350 N N . GLY A 1 168 ? -0.969 -33.906 -0.023 1 65.62 168 GLY A N 1
ATOM 1351 C CA . GLY A 1 168 ? -1.654 -35.031 0.602 1 65.62 168 GLY A CA 1
ATOM 1352 C C . GLY A 1 168 ? -3.131 -35.094 0.26 1 65.62 168 GLY A C 1
ATOM 1353 O O . GLY A 1 168 ? -3.658 -36.156 -0.045 1 65.62 168 GLY A O 1
ATOM 1354 N N . LEU A 1 169 ? -3.711 -33.969 0.321 1 64.44 169 LEU A N 1
ATOM 1355 C CA . LEU A 1 169 ? -5.133 -33.875 0.004 1 64.44 169 LEU A CA 1
ATOM 1356 C C . LEU A 1 169 ? -5.383 -34.25 -1.453 1 64.44 169 LEU A C 1
ATOM 1358 O O . LEU A 1 169 ? -6.371 -34.938 -1.766 1 64.44 169 LEU A O 1
ATOM 1362 N N . ALA A 1 170 ? -4.555 -33.812 -2.238 1 69 170 ALA A N 1
ATOM 1363 C CA . ALA A 1 170 ? -4.656 -34.156 -3.658 1 69 170 ALA A CA 1
ATOM 1364 C C . ALA A 1 170 ? -4.488 -35.656 -3.895 1 69 170 ALA A C 1
ATOM 1366 O O . ALA A 1 170 ? -5.215 -36.25 -4.691 1 69 170 ALA A O 1
ATOM 1367 N N . LYS A 1 171 ? -3.551 -36.188 -3.186 1 70.19 171 LYS A N 1
ATOM 1368 C CA . LYS A 1 171 ? -3.314 -37.656 -3.27 1 70.19 171 LYS A CA 1
ATOM 1369 C C . LYS A 1 171 ? -4.531 -38.438 -2.785 1 70.19 171 LYS A C 1
ATOM 1371 O O . LYS A 1 171 ? -4.906 -39.438 -3.393 1 70.19 171 LYS A O 1
ATOM 1376 N N . GLU A 1 172 ? -5.02 -37.875 -1.734 1 70.38 172 GLU A N 1
ATOM 1377 C CA . GLU A 1 172 ? -6.199 -38.531 -1.188 1 70.38 172 GLU A CA 1
ATOM 1378 C C . GLU A 1 172 ? -7.383 -38.438 -2.146 1 70.38 172 GLU A C 1
ATOM 1380 O O . GLU A 1 172 ? -8.109 -39.406 -2.355 1 70.38 172 GLU A O 1
ATOM 1385 N N . ALA A 1 173 ? -7.547 -37.281 -2.691 1 67.62 173 ALA A N 1
ATOM 1386 C CA . ALA A 1 173 ? -8.641 -37.062 -3.637 1 67.62 173 ALA A CA 1
ATOM 1387 C C . ALA A 1 173 ? -8.438 -37.875 -4.91 1 67.62 173 ALA A C 1
ATOM 1389 O O . ALA A 1 173 ? -9.391 -38.469 -5.445 1 67.62 173 ALA A O 1
ATOM 1390 N N . ALA A 1 174 ? -7.254 -37.875 -5.336 1 65.81 174 ALA A N 1
ATOM 1391 C CA . ALA A 1 174 ? -6.918 -38.688 -6.512 1 65.81 174 ALA A CA 1
ATOM 1392 C C . ALA A 1 174 ? -7.121 -40.156 -6.238 1 65.81 174 ALA A C 1
ATOM 1394 O O . ALA A 1 174 ? -7.633 -40.906 -7.09 1 65.81 174 ALA A O 1
ATOM 1395 N N . GLY A 1 175 ? -6.641 -40.438 -5.105 1 65.06 175 GLY A N 1
ATOM 1396 C CA . GLY A 1 175 ? -6.828 -41.812 -4.703 1 65.06 175 GLY A CA 1
ATOM 1397 C C . GLY A 1 175 ? -8.281 -42.25 -4.652 1 65.06 175 GLY A C 1
ATOM 1398 O O . GLY A 1 175 ? -8.633 -43.344 -5.074 1 65.06 175 GLY A O 1
ATOM 1399 N N . LYS A 1 176 ? -9.164 -41.344 -4.227 1 66.81 176 LYS A N 1
ATOM 1400 C CA . LYS A 1 176 ? -10.594 -41.656 -4.125 1 66.81 176 LYS A CA 1
ATOM 1401 C C . LYS A 1 176 ? -11.234 -41.75 -5.504 1 66.81 176 LYS A C 1
ATOM 1403 O O . LYS A 1 176 ? -12.102 -42.594 -5.738 1 66.81 176 LYS A O 1
ATOM 1408 N N . ILE A 1 177 ? -10.781 -40.812 -6.355 1 62.19 177 ILE A N 1
ATOM 1409 C CA . ILE A 1 177 ? -11.312 -40.812 -7.715 1 62.19 177 ILE A CA 1
ATOM 1410 C C . ILE A 1 177 ? -10.898 -42.094 -8.43 1 62.19 177 ILE A C 1
ATOM 1412 O O . ILE A 1 177 ? -11.719 -42.719 -9.109 1 62.19 177 ILE A O 1
ATOM 1416 N N . ILE A 1 178 ? -9.648 -42.531 -8.242 1 61.44 178 ILE A N 1
ATOM 1417 C CA . ILE A 1 178 ? -9.141 -43.75 -8.883 1 61.44 178 ILE A CA 1
ATOM 1418 C C . ILE A 1 178 ? -9.805 -44.969 -8.266 1 61.44 178 ILE A C 1
ATOM 1420 O O . ILE A 1 178 ? -10.18 -45.906 -8.977 1 61.44 178 ILE A O 1
ATOM 1424 N N . ALA A 1 179 ? -9.945 -44.938 -6.988 1 64.5 179 ALA A N 1
ATOM 1425 C CA . ALA A 1 179 ? -10.594 -46.062 -6.32 1 64.5 179 ALA A CA 1
ATOM 1426 C C . ALA A 1 179 ? -12.07 -46.125 -6.684 1 64.5 179 ALA A C 1
ATOM 1428 O O . ALA A 1 179 ? -12.633 -47.219 -6.797 1 64.5 179 ALA A O 1
ATOM 1429 N N . GLY A 1 180 ? -12.602 -45 -6.773 1 56.19 180 GLY A N 1
ATOM 1430 C CA . GLY A 1 180 ? -14.008 -45.031 -7.156 1 56.19 180 GLY A CA 1
ATOM 1431 C C . GLY A 1 180 ? -14.227 -45.5 -8.586 1 56.19 180 GLY A C 1
ATOM 1432 O O . GLY A 1 180 ? -15.281 -46.031 -8.914 1 56.19 180 GLY A O 1
ATOM 1433 N N . LYS A 1 181 ? -13.469 -45.344 -9.562 1 60.88 181 LYS A N 1
ATOM 1434 C CA . LYS A 1 181 ? -13.594 -45.875 -10.922 1 60.88 181 LYS A CA 1
ATOM 1435 C C . LYS A 1 181 ? -13.406 -47.375 -10.953 1 60.88 181 LYS A C 1
ATOM 1437 O O . LYS A 1 181 ? -13.859 -48.062 -11.875 1 60.88 181 LYS A O 1
ATOM 1442 N N . THR A 1 182 ? -12.633 -47.844 -10.117 1 55.5 182 THR A N 1
ATOM 1443 C CA . THR A 1 182 ? -12.438 -49.312 -10.133 1 55.5 182 THR A CA 1
ATOM 1444 C C . THR A 1 182 ? -13.641 -50.031 -9.523 1 55.5 182 THR A C 1
ATOM 1446 O O . THR A 1 182 ? -13.805 -51.219 -9.711 1 55.5 182 THR A O 1
ATOM 1449 N N . GLU A 1 183 ? -14.492 -49.375 -8.844 1 47.5 183 GLU A N 1
ATOM 1450 C CA . GLU A 1 183 ? -15.703 -50.125 -8.516 1 47.5 183 GLU A CA 1
ATOM 1451 C C . GLU A 1 183 ? -16.781 -49.906 -9.57 1 47.5 183 GLU A C 1
ATOM 1453 O O . GLU A 1 183 ? -16.891 -48.812 -10.148 1 47.5 183 GLU A O 1
ATOM 1458 N N . MET B 1 1 ? -7.512 -29.484 -28.188 1 60.16 1 MET B N 1
ATOM 1459 C CA . MET B 1 1 ? -6.996 -28.266 -27.547 1 60.16 1 MET B CA 1
ATOM 1460 C C . MET B 1 1 ? -6.574 -27.25 -28.594 1 60.16 1 MET B C 1
ATOM 1462 O O . MET B 1 1 ? -5.891 -27.578 -29.562 1 60.16 1 MET B O 1
ATOM 1466 N N . SER B 1 2 ? -7.109 -26.078 -28.531 1 68.25 2 SER B N 1
ATOM 1467 C CA . SER B 1 2 ? -6.766 -25.062 -29.531 1 68.25 2 SER B CA 1
ATOM 1468 C C . SER B 1 2 ? -5.266 -24.812 -29.562 1 68.25 2 SER B C 1
ATOM 1470 O O . SER B 1 2 ? -4.566 -25.062 -28.578 1 68.25 2 SER B O 1
ATOM 1472 N N . ALA B 1 3 ? -4.734 -24.609 -30.719 1 71.88 3 ALA B N 1
ATOM 1473 C CA . ALA B 1 3 ? -3.32 -24.328 -30.922 1 71.88 3 ALA B CA 1
ATOM 1474 C C . ALA B 1 3 ? -2.807 -23.328 -29.891 1 71.88 3 ALA B C 1
ATOM 1476 O O . ALA B 1 3 ? -1.696 -23.469 -29.375 1 71.88 3 ALA B O 1
ATOM 1477 N N . ILE B 1 4 ? -3.533 -22.344 -29.594 1 68.38 4 ILE B N 1
ATOM 1478 C CA . ILE B 1 4 ? -3.174 -21.297 -28.625 1 68.38 4 ILE B CA 1
ATOM 1479 C C . ILE B 1 4 ? -3.059 -21.906 -27.234 1 68.38 4 ILE B C 1
ATOM 1481 O O . ILE B 1 4 ? -2.09 -21.656 -26.516 1 68.38 4 ILE B O 1
ATOM 1485 N N . MET B 1 5 ? -3.998 -22.703 -27.016 1 76.12 5 MET B N 1
ATOM 1486 C CA . MET B 1 5 ? -3.99 -23.359 -25.719 1 76.12 5 MET B CA 1
ATOM 1487 C C . MET B 1 5 ? -2.797 -24.297 -25.578 1 76.12 5 MET B C 1
ATOM 1489 O O . MET B 1 5 ? -2.16 -24.344 -24.516 1 76.12 5 MET B O 1
ATOM 1493 N N . SER B 1 6 ? -2.498 -24.844 -26.656 1 77.25 6 SER B N 1
ATOM 1494 C CA . SER B 1 6 ? -1.378 -25.781 -26.656 1 77.25 6 SER B CA 1
ATOM 1495 C C . SER B 1 6 ? -0.054 -25.062 -26.438 1 77.25 6 SER B C 1
ATOM 1497 O O . SER B 1 6 ? 0.816 -25.547 -25.719 1 77.25 6 SER B O 1
ATOM 1499 N N . GLY B 1 7 ? 0.003 -23.953 -27.094 1 78.5 7 GLY B N 1
ATOM 1500 C CA . GLY B 1 7 ? 1.211 -23.156 -26.906 1 78.5 7 GLY B CA 1
ATOM 1501 C C . GLY B 1 7 ? 1.43 -22.719 -25.469 1 78.5 7 GLY B C 1
ATOM 1502 O O . GLY B 1 7 ? 2.539 -22.828 -24.938 1 78.5 7 GLY B O 1
ATOM 1503 N N . TYR B 1 8 ? 0.364 -22.328 -24.891 1 80.88 8 TYR B N 1
ATOM 1504 C CA . TYR B 1 8 ? 0.442 -21.891 -23.5 1 80.88 8 TYR B CA 1
ATOM 1505 C C . TYR B 1 8 ? 0.749 -23.062 -22.578 1 80.88 8 TYR B C 1
ATOM 1507 O O . TYR B 1 8 ? 1.508 -22.922 -21.625 1 80.88 8 TYR B O 1
ATOM 1515 N N . PHE B 1 9 ? 0.196 -24.156 -23.016 1 83.88 9 PHE B N 1
ATOM 1516 C CA . PHE B 1 9 ? 0.435 -25.344 -22.219 1 83.88 9 PHE B CA 1
ATOM 1517 C C . PHE B 1 9 ? 1.899 -25.766 -22.297 1 83.88 9 PHE B C 1
ATOM 1519 O O . PHE B 1 9 ? 2.482 -26.188 -21.297 1 83.88 9 PHE B O 1
ATOM 1526 N N . ASP B 1 10 ? 2.41 -25.688 -23.391 1 86.81 10 ASP B N 1
ATOM 1527 C CA . ASP B 1 10 ? 3.807 -26.062 -23.578 1 86.81 10 ASP B CA 1
ATOM 1528 C C . ASP B 1 10 ? 4.738 -25.141 -22.797 1 86.81 10 ASP B C 1
ATOM 1530 O O . ASP B 1 10 ? 5.707 -25.609 -22.188 1 86.81 10 ASP B O 1
ATOM 1534 N N . LYS B 1 11 ? 4.469 -23.953 -22.906 1 85 11 LYS B N 1
ATOM 1535 C CA . LYS B 1 11 ? 5.281 -22.984 -22.172 1 85 11 LYS B CA 1
ATOM 1536 C C . LYS B 1 11 ? 5.188 -23.219 -20.672 1 85 11 LYS B C 1
ATOM 1538 O O . LYS B 1 11 ? 6.195 -23.141 -19.953 1 85 11 LYS B O 1
ATOM 1543 N N . LEU B 1 12 ? 3.99 -23.406 -20.297 1 86.62 12 LEU B N 1
ATOM 1544 C CA . LEU B 1 12 ? 3.777 -23.672 -18.875 1 86.62 12 LEU B CA 1
ATOM 1545 C C . LEU B 1 12 ? 4.5 -24.938 -18.438 1 86.62 12 LEU B C 1
ATOM 1547 O O . LEU B 1 12 ? 5.109 -24.984 -17.375 1 86.62 12 LEU B O 1
ATOM 1551 N N . ASP B 1 13 ? 4.379 -25.922 -19.234 1 88.81 13 ASP B N 1
ATOM 1552 C CA . ASP B 1 13 ? 5.031 -27.188 -18.922 1 88.81 13 ASP B CA 1
ATOM 1553 C C . ASP B 1 13 ? 6.543 -27.016 -18.797 1 88.81 13 ASP B C 1
ATOM 1555 O O . ASP B 1 13 ? 7.168 -27.594 -17.922 1 88.81 13 ASP B O 1
ATOM 1559 N N . LYS B 1 14 ? 7.094 -26.266 -19.641 1 88.44 14 LYS B N 1
ATOM 1560 C CA . LYS B 1 14 ? 8.531 -26 -19.594 1 88.44 14 LYS B CA 1
ATOM 1561 C C . LYS B 1 14 ? 8.914 -25.266 -18.297 1 88.44 14 LYS B C 1
ATOM 1563 O O . LYS B 1 14 ? 9.914 -25.609 -17.672 1 88.44 14 LYS B O 1
ATOM 1568 N N . LYS B 1 15 ? 8.156 -24.328 -17.969 1 86.19 15 LYS B N 1
ATOM 1569 C CA . LYS B 1 15 ? 8.422 -23.547 -16.766 1 86.19 15 LYS B CA 1
ATOM 1570 C C . LYS B 1 15 ? 8.297 -24.391 -15.516 1 86.19 15 LYS B C 1
ATOM 1572 O O . LYS B 1 15 ? 9.023 -24.188 -14.539 1 86.19 15 LYS B O 1
ATOM 1577 N N . LEU B 1 16 ? 7.387 -25.281 -15.562 1 90.44 16 LEU B N 1
ATOM 1578 C CA . LEU B 1 16 ? 7.105 -26.125 -14.414 1 90.44 16 LEU B CA 1
ATOM 1579 C C . LEU B 1 16 ? 8.211 -27.156 -14.219 1 90.44 16 LEU B C 1
ATOM 1581 O O . LEU B 1 16 ? 8.273 -27.812 -13.172 1 90.44 16 LEU B O 1
ATOM 1585 N N . HIS B 1 17 ? 9.094 -27.234 -15.188 1 89.56 17 HIS B N 1
ATOM 1586 C CA . HIS B 1 17 ? 10.18 -28.203 -15.078 1 89.56 17 HIS B CA 1
ATOM 1587 C C . HIS B 1 17 ? 11.508 -27.5 -14.805 1 89.56 17 HIS B C 1
ATOM 1589 O O . HIS B 1 17 ? 12.555 -28.156 -14.719 1 89.56 17 HIS B O 1
ATOM 1595 N N . GLU B 1 18 ? 11.398 -26.234 -14.672 1 86.38 18 GLU B N 1
ATOM 1596 C CA . GLU B 1 18 ? 12.602 -25.5 -14.297 1 86.38 18 GLU B CA 1
ATOM 1597 C C . GLU B 1 18 ? 12.977 -25.781 -12.836 1 86.38 18 GLU B C 1
ATOM 1599 O O . GLU B 1 18 ? 12.125 -26.172 -12.039 1 86.38 18 GLU B O 1
ATOM 1604 N N . LYS B 1 19 ? 14.258 -25.562 -12.539 1 83.25 19 LYS B N 1
ATOM 1605 C CA . LYS B 1 19 ? 14.758 -25.859 -11.203 1 83.25 19 LYS B CA 1
ATOM 1606 C C . LYS B 1 19 ?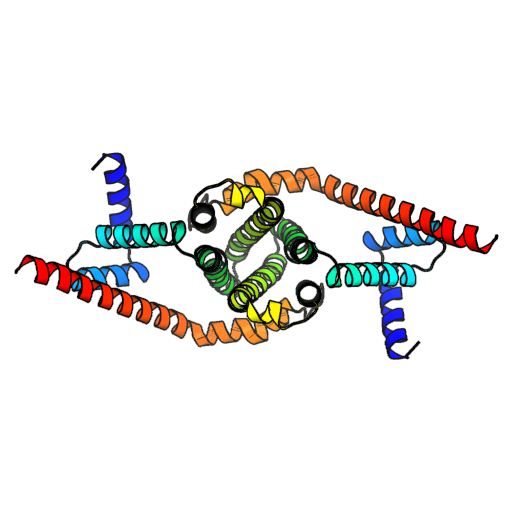 14.438 -24.734 -10.227 1 83.25 19 LYS B C 1
ATOM 1608 O O . LYS B 1 19 ? 15.047 -23.672 -10.281 1 83.25 19 LYS B O 1
ATOM 1613 N N . ASN B 1 20 ? 13.32 -24.953 -9.484 1 79.62 20 ASN B N 1
ATOM 1614 C CA . ASN B 1 20 ? 12.977 -24.016 -8.414 1 79.62 20 ASN B CA 1
ATOM 1615 C C . ASN B 1 20 ? 12.195 -24.703 -7.301 1 79.62 20 ASN B C 1
ATOM 1617 O O . ASN B 1 20 ? 11.758 -25.844 -7.453 1 79.62 20 ASN B O 1
ATOM 1621 N N . LYS B 1 21 ? 12.07 -23.984 -6.266 1 75.5 21 LYS B N 1
ATOM 1622 C CA . LYS B 1 21 ? 11.445 -24.578 -5.086 1 75.5 21 LYS B CA 1
ATOM 1623 C C . LYS B 1 21 ? 9.984 -24.938 -5.355 1 75.5 21 LYS B C 1
ATOM 1625 O O . LYS B 1 21 ? 9.5 -25.984 -4.922 1 75.5 21 LYS B O 1
ATOM 1630 N N . ILE B 1 22 ? 9.336 -24.156 -6.09 1 78.25 22 ILE B N 1
ATOM 1631 C CA . ILE B 1 22 ? 7.922 -24.375 -6.395 1 78.25 22 ILE B CA 1
ATOM 1632 C C . ILE B 1 22 ? 7.766 -25.641 -7.246 1 78.25 22 ILE B C 1
ATOM 1634 O O . ILE B 1 22 ? 6.871 -26.453 -7.004 1 78.25 22 ILE B O 1
ATOM 1638 N N . ASN B 1 23 ? 8.594 -25.734 -8.164 1 85.5 23 ASN B N 1
ATOM 1639 C CA . ASN B 1 23 ? 8.516 -26.875 -9.07 1 85.5 23 ASN B CA 1
ATOM 1640 C C . ASN B 1 23 ? 8.867 -28.172 -8.367 1 85.5 23 ASN B C 1
ATOM 1642 O O . ASN B 1 23 ? 8.422 -29.25 -8.781 1 85.5 23 ASN B O 1
ATOM 1646 N N . GLU B 1 24 ? 9.656 -28.062 -7.328 1 82.56 24 GLU B N 1
ATOM 1647 C CA . GLU B 1 24 ? 9.93 -29.25 -6.527 1 82.56 24 GLU B CA 1
ATOM 1648 C C . GLU B 1 24 ? 8.664 -29.781 -5.883 1 82.56 24 GLU B C 1
ATOM 1650 O O . GLU B 1 24 ? 8.469 -31 -5.809 1 82.56 24 GLU B O 1
ATOM 1655 N N . TYR B 1 25 ? 7.891 -28.859 -5.543 1 78.81 25 TYR B N 1
ATOM 1656 C CA . TYR B 1 25 ? 6.617 -29.25 -4.949 1 78.81 25 TYR B CA 1
ATOM 1657 C C . TYR B 1 25 ? 5.699 -29.875 -6 1 78.81 25 TYR B C 1
ATOM 1659 O O . TYR B 1 25 ? 4.996 -30.844 -5.719 1 78.81 25 TYR B O 1
ATOM 1667 N N . PHE B 1 26 ? 5.719 -29.391 -7.109 1 85.06 26 PHE B N 1
ATOM 1668 C CA . PHE B 1 26 ? 4.895 -29.938 -8.18 1 85.06 26 PHE B CA 1
ATOM 1669 C C . PHE B 1 26 ? 5.387 -31.328 -8.586 1 85.06 26 PHE B C 1
ATOM 1671 O O . PHE B 1 26 ? 4.59 -32.219 -8.914 1 85.06 26 PHE B O 1
ATOM 1678 N N . GLU B 1 27 ? 6.668 -31.484 -8.555 1 85.5 27 GLU B N 1
ATOM 1679 C CA . GLU B 1 27 ? 7.246 -32.781 -8.883 1 85.5 27 GLU B CA 1
ATOM 1680 C C . GLU B 1 27 ? 6.824 -33.844 -7.871 1 85.5 27 GLU B C 1
ATOM 1682 O O . GLU B 1 27 ? 6.457 -34.969 -8.25 1 85.5 27 GLU B O 1
ATOM 1687 N N . LYS B 1 28 ? 6.902 -33.406 -6.668 1 80.25 28 LYS B N 1
ATOM 1688 C CA . LYS B 1 28 ? 6.496 -34.344 -5.609 1 80.25 28 LYS B CA 1
ATOM 1689 C C . LYS B 1 28 ? 5.016 -34.688 -5.727 1 80.25 28 LYS B C 1
ATOM 1691 O O . LYS B 1 28 ? 4.633 -35.844 -5.531 1 80.25 28 LYS B O 1
ATOM 1696 N N . ALA B 1 29 ? 4.273 -33.781 -6.09 1 80.31 29 ALA B N 1
ATOM 1697 C CA . ALA B 1 29 ? 2.838 -33.969 -6.254 1 80.31 29 ALA B CA 1
ATOM 1698 C C . ALA B 1 29 ? 2.551 -34.875 -7.461 1 80.31 29 ALA B C 1
ATOM 1700 O O . ALA B 1 29 ? 1.648 -35.719 -7.422 1 80.31 29 ALA B O 1
ATOM 1701 N N . GLU B 1 30 ? 3.262 -34.625 -8.414 1 85.25 30 GLU B N 1
ATOM 1702 C CA . GLU B 1 30 ? 3.105 -35.438 -9.617 1 85.25 30 GLU B CA 1
ATOM 1703 C C . GLU B 1 30 ? 3.385 -36.906 -9.312 1 85.25 30 G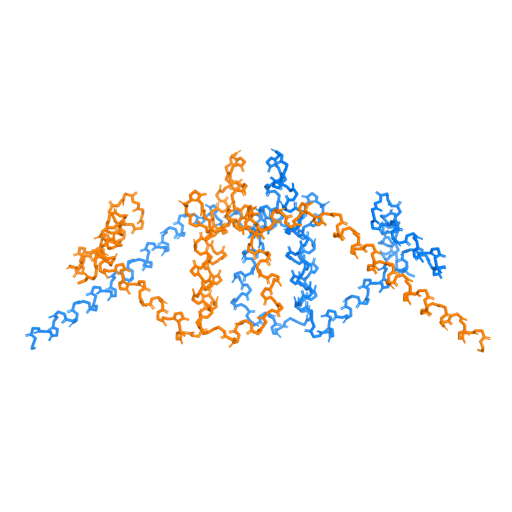LU B C 1
ATOM 1705 O O . GLU B 1 30 ? 2.65 -37.781 -9.766 1 85.25 30 GLU B O 1
ATOM 1710 N N . LYS B 1 31 ? 4.398 -37.156 -8.578 1 81.88 31 LYS B N 1
ATOM 1711 C CA . LYS B 1 31 ? 4.789 -38.531 -8.234 1 81.88 31 LYS B CA 1
ATOM 1712 C C . LYS B 1 31 ? 3.764 -39.156 -7.305 1 81.88 31 LYS B C 1
ATOM 1714 O O . LYS B 1 31 ? 3.473 -40.375 -7.426 1 81.88 31 LYS B O 1
ATOM 1719 N N . ALA B 1 32 ? 3.209 -38.344 -6.531 1 74.88 32 ALA B N 1
ATOM 1720 C CA . ALA B 1 32 ? 2.27 -38.875 -5.543 1 74.88 32 ALA B CA 1
ATOM 1721 C C . ALA B 1 32 ? 0.899 -39.125 -6.164 1 74.88 32 ALA B C 1
ATOM 1723 O O . ALA B 1 32 ? 0.241 -40.125 -5.855 1 74.88 32 ALA B O 1
ATOM 1724 N N . ILE B 1 33 ? 0.452 -38.219 -7.094 1 75.94 33 ILE B N 1
ATOM 1725 C CA . ILE B 1 33 ? -0.896 -38.25 -7.648 1 75.94 33 ILE B CA 1
ATOM 1726 C C . ILE B 1 33 ? -0.883 -39 -8.992 1 75.94 33 ILE B C 1
ATOM 1728 O O . ILE B 1 33 ? -1.891 -39.562 -9.398 1 75.94 33 ILE B O 1
ATOM 1732 N N . GLY B 1 34 ? 0.165 -39.031 -9.625 1 80 34 GLY B N 1
ATOM 1733 C CA . GLY B 1 34 ? 0.31 -39.688 -10.914 1 80 34 GLY B CA 1
ATOM 1734 C C . GLY B 1 34 ? -0.222 -38.875 -12.07 1 80 34 GLY B C 1
ATOM 1735 O O . GLY B 1 34 ? -0.667 -39.406 -13.078 1 80 34 GLY B O 1
ATOM 1736 N N . VAL B 1 35 ? -0.456 -37.625 -11.867 1 84.94 35 VAL B N 1
ATOM 1737 C CA . VAL B 1 35 ? -0.916 -36.719 -12.906 1 84.94 35 VAL B CA 1
ATOM 1738 C C . VAL B 1 35 ? 0.213 -35.75 -13.281 1 84.94 35 VAL B C 1
ATOM 1740 O O . VAL B 1 35 ? 1.024 -35.375 -12.438 1 84.94 35 VAL B O 1
ATOM 1743 N N . LYS B 1 36 ? 0.224 -35.469 -14.602 1 87.75 36 LYS B N 1
ATOM 1744 C CA . LYS B 1 36 ? 1.272 -34.594 -15.07 1 87.75 36 LYS B CA 1
ATOM 1745 C C . LYS B 1 36 ? 1.201 -33.25 -14.352 1 87.75 36 LYS B C 1
ATOM 1747 O O . LYS B 1 36 ? 0.111 -32.719 -14.086 1 87.75 36 LYS B O 1
ATOM 1752 N N . ARG B 1 37 ? 2.283 -32.656 -14.211 1 88.81 37 ARG B N 1
ATOM 1753 C CA . ARG B 1 37 ? 2.428 -31.422 -13.445 1 88.81 37 ARG B CA 1
ATOM 1754 C C . ARG B 1 37 ? 1.646 -30.281 -14.086 1 88.81 37 ARG B C 1
ATOM 1756 O O . ARG B 1 37 ? 1.085 -29.438 -13.391 1 88.81 37 ARG B O 1
ATOM 1763 N N . VAL B 1 38 ? 1.649 -30.312 -15.344 1 88.75 38 VAL B N 1
ATOM 1764 C CA . VAL B 1 38 ? 0.979 -29.219 -16.047 1 88.75 38 VAL B CA 1
ATOM 1765 C C . VAL B 1 38 ? -0.515 -29.25 -15.727 1 88.75 38 VAL B C 1
ATOM 1767 O O . VAL B 1 38 ? -1.128 -28.188 -15.531 1 88.75 38 VAL B O 1
ATOM 1770 N N . TYR B 1 39 ? -1.148 -30.359 -15.648 1 87 39 TYR B N 1
ATOM 1771 C CA . TYR B 1 39 ? -2.568 -30.484 -15.344 1 87 39 TYR B CA 1
ATOM 1772 C C . TYR B 1 39 ? -2.84 -30.141 -13.883 1 87 39 TYR B C 1
ATOM 1774 O O . TYR B 1 39 ? -3.887 -29.578 -13.555 1 87 39 TYR B O 1
ATOM 1782 N N . LEU B 1 40 ? -1.899 -30.547 -13.078 1 85.38 40 LEU B N 1
ATOM 1783 C CA . LEU B 1 40 ? -2.02 -30.172 -11.672 1 85.38 40 LEU B CA 1
ATOM 1784 C C . LEU B 1 40 ? -1.987 -28.672 -11.5 1 85.38 40 LEU B C 1
ATOM 1786 O O . LEU B 1 40 ? -2.789 -28.109 -10.758 1 85.38 40 LEU B O 1
ATOM 1790 N N . ALA B 1 41 ? -1.096 -28.078 -12.211 1 87.94 41 ALA B N 1
ATOM 1791 C CA . ALA B 1 41 ? -0.955 -26.625 -12.133 1 87.94 41 ALA B CA 1
ATOM 1792 C C . ALA B 1 41 ? -2.203 -25.922 -12.664 1 87.94 41 ALA B C 1
ATOM 1794 O O . ALA B 1 41 ? -2.707 -24.984 -12.047 1 87.94 41 ALA B O 1
ATOM 1795 N N . VAL B 1 42 ? -2.646 -26.328 -13.742 1 88.44 42 VAL B N 1
ATOM 1796 C CA . VAL B 1 42 ? -3.83 -25.75 -14.359 1 88.44 42 VAL B CA 1
ATOM 1797 C C . VAL B 1 42 ? -5.043 -25.953 -13.453 1 88.44 42 VAL B C 1
ATOM 1799 O O . VAL B 1 42 ? -5.883 -25.062 -13.32 1 88.44 42 VAL B O 1
ATOM 1802 N N . GLY B 1 43 ? -5.152 -27.141 -12.945 1 87.19 43 GLY B N 1
ATOM 1803 C CA . GLY B 1 43 ? -6.227 -27.406 -12 1 87.19 43 GLY B CA 1
ATOM 1804 C C . GLY B 1 43 ? -6.211 -26.484 -10.797 1 87.19 43 GLY B C 1
ATOM 1805 O O . GLY B 1 43 ? -7.246 -25.938 -10.406 1 87.19 43 GLY B O 1
ATOM 1806 N N . LEU B 1 44 ? -5.047 -26.328 -10.234 1 87 44 LEU B N 1
ATOM 1807 C CA . LEU B 1 44 ? -4.902 -25.453 -9.07 1 87 44 LEU B CA 1
ATOM 1808 C C . LEU B 1 44 ? -5.238 -24.016 -9.438 1 87 44 LEU B C 1
ATOM 1810 O O . LEU B 1 44 ? -5.887 -23.312 -8.656 1 87 44 LEU B O 1
ATOM 1814 N N . LEU B 1 45 ? -4.797 -23.609 -10.555 1 89.94 45 LEU B N 1
ATOM 1815 C CA . LEU B 1 45 ? -5.074 -22.25 -11.023 1 89.94 45 LEU B CA 1
ATOM 1816 C C . LEU B 1 45 ? -6.57 -22.047 -11.25 1 89.94 45 LEU B C 1
ATOM 1818 O O . LEU B 1 45 ? -7.113 -20.984 -10.938 1 89.94 45 LEU B O 1
ATOM 1822 N N . SER B 1 46 ? -7.195 -23 -11.758 1 91.5 46 SER B N 1
ATOM 1823 C CA . SER B 1 46 ? -8.633 -22.938 -12 1 91.5 46 SER B CA 1
ATOM 1824 C C . SER B 1 46 ? -9.406 -22.875 -10.688 1 91.5 46 SER B C 1
ATOM 1826 O O . SER B 1 46 ? -10.375 -22.125 -10.57 1 91.5 46 SER B O 1
ATOM 1828 N N . LEU B 1 47 ? -9.008 -23.703 -9.742 1 89.81 47 LEU B N 1
ATOM 1829 C CA . LEU B 1 47 ? -9.633 -23.672 -8.43 1 89.81 47 LEU B CA 1
ATOM 1830 C C . LEU B 1 47 ? -9.469 -22.312 -7.766 1 89.81 47 LEU B C 1
ATOM 1832 O O . LEU B 1 47 ? -10.406 -21.812 -7.141 1 89.81 47 LEU B O 1
ATOM 1836 N N . TRP B 1 48 ? -8.336 -21.844 -7.926 1 92.25 48 TRP B N 1
ATOM 1837 C CA . TRP B 1 48 ? -8.07 -20.5 -7.391 1 92.25 48 TRP B CA 1
ATOM 1838 C C . TRP B 1 48 ? -8.961 -19.469 -8.047 1 92.25 48 TRP B C 1
ATOM 1840 O O . TRP B 1 48 ? -9.594 -18.656 -7.363 1 92.25 48 TRP B O 1
ATOM 1850 N N . ALA B 1 49 ? -9.008 -19.516 -9.344 1 92.12 49 ALA B N 1
ATOM 1851 C CA . ALA B 1 49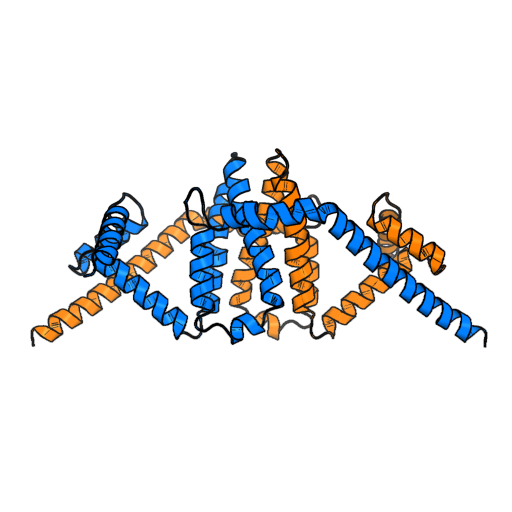 ? -9.836 -18.562 -10.086 1 92.12 49 ALA B CA 1
ATOM 1852 C C . ALA B 1 49 ? -11.305 -18.688 -9.695 1 92.12 49 ALA B C 1
ATOM 1854 O O . ALA B 1 49 ? -12 -17.688 -9.508 1 92.12 49 ALA B O 1
ATOM 1855 N N . LEU B 1 50 ? -11.711 -19.875 -9.523 1 91.75 50 LEU B N 1
ATOM 1856 C CA . LEU B 1 50 ? -13.094 -20.141 -9.125 1 91.75 50 LEU B CA 1
ATOM 1857 C C . LEU B 1 50 ? -13.375 -19.562 -7.746 1 91.75 50 LEU B C 1
ATOM 1859 O O . LEU B 1 50 ? -14.43 -18.953 -7.527 1 91.75 50 LEU B O 1
ATOM 1863 N N . TYR B 1 51 ? -12.492 -19.797 -6.883 1 90.75 51 TYR B N 1
ATOM 1864 C CA . TYR B 1 51 ? -12.656 -19.25 -5.543 1 90.75 51 TYR B CA 1
ATOM 1865 C C . TYR B 1 51 ? -12.695 -17.719 -5.582 1 90.75 51 TYR B C 1
ATOM 1867 O O . TYR B 1 51 ? -13.469 -17.094 -4.852 1 90.75 51 TYR B O 1
ATOM 1875 N N . MET B 1 52 ? -11.898 -17.141 -6.48 1 92.56 52 MET B N 1
ATOM 1876 C CA . MET B 1 52 ? -11.844 -15.688 -6.586 1 92.56 52 MET B CA 1
ATOM 1877 C C . MET B 1 52 ? -13.156 -15.125 -7.125 1 92.56 52 MET B C 1
ATOM 1879 O O . MET B 1 52 ? -13.523 -13.992 -6.812 1 92.56 52 MET B O 1
ATOM 1883 N N . ILE B 1 53 ? -13.766 -15.906 -7.836 1 89.75 53 ILE B N 1
ATOM 1884 C CA . ILE B 1 53 ? -15.016 -15.477 -8.453 1 89.75 53 ILE B CA 1
ATOM 1885 C C . ILE B 1 53 ? -16.172 -15.68 -7.477 1 89.75 53 ILE B C 1
ATOM 1887 O O . ILE B 1 53 ? -17.031 -14.812 -7.328 1 89.75 53 ILE B O 1
ATOM 1891 N N . LEU B 1 54 ? -16.141 -16.766 -6.688 1 85.25 54 LEU B N 1
ATOM 1892 C CA . LEU B 1 54 ? -17.297 -17.188 -5.898 1 85.25 54 LEU B CA 1
ATOM 1893 C C . LEU B 1 54 ? -17.047 -16.969 -4.41 1 85.25 54 LEU B C 1
ATOM 1895 O O . LEU B 1 54 ? -17.984 -16.906 -3.617 1 85.25 54 LEU B O 1
ATOM 1899 N N . GLY B 1 55 ? -15.828 -16.859 -4.125 1 82.5 55 GLY B N 1
ATOM 1900 C CA . GLY B 1 55 ? -15.484 -16.906 -2.713 1 82.5 55 GLY B CA 1
ATOM 1901 C C . GLY B 1 55 ? -15.688 -15.586 -2.002 1 82.5 55 GLY B C 1
ATOM 1902 O O . GLY B 1 55 ? -15.617 -14.523 -2.621 1 82.5 55 GLY B O 1
ATOM 1903 N N . ARG B 1 56 ? -15.984 -15.617 -0.746 1 83.06 56 ARG B N 1
ATOM 1904 C CA . ARG B 1 56 ? -16.172 -14.453 0.107 1 83.06 56 ARG B CA 1
ATOM 1905 C C . ARG B 1 56 ? -14.844 -13.812 0.475 1 83.06 56 ARG B C 1
ATOM 1907 O O . ARG B 1 56 ? -14.789 -12.625 0.808 1 83.06 56 ARG B O 1
ATOM 1914 N N . GLY B 1 57 ? -13.758 -14.484 0.327 1 87.5 57 GLY B N 1
ATOM 1915 C CA . GLY B 1 57 ? -12.445 -14.023 0.754 1 87.5 57 GLY B CA 1
ATOM 1916 C C . GLY B 1 57 ? -11.562 -13.594 -0.4 1 87.5 57 GLY B C 1
ATOM 1917 O O . GLY B 1 57 ? -10.328 -13.633 -0.293 1 87.5 57 GLY B O 1
ATOM 1918 N N . ALA B 1 58 ? -12.156 -13.273 -1.473 1 88.56 58 ALA B N 1
ATOM 1919 C CA . ALA B 1 58 ? -11.375 -12.93 -2.66 1 88.56 58 ALA B CA 1
ATOM 1920 C C . ALA B 1 58 ? -10.523 -11.688 -2.416 1 88.56 58 ALA B C 1
ATOM 1922 O O . ALA B 1 58 ? -9.367 -11.617 -2.852 1 88.56 58 ALA B O 1
ATOM 1923 N N . GLU B 1 59 ? -11.086 -10.789 -1.716 1 85.38 59 GLU B N 1
ATOM 1924 C CA . GLU B 1 59 ? -10.352 -9.57 -1.396 1 85.38 59 GLU B CA 1
ATOM 1925 C C . GLU B 1 59 ? -9.133 -9.875 -0.526 1 85.38 59 GLU B C 1
ATOM 1927 O O . GLU B 1 59 ? -8.055 -9.32 -0.744 1 85.38 59 GLU B O 1
ATOM 1932 N N . LEU B 1 60 ? -9.406 -10.727 0.404 1 85.12 60 LEU B N 1
ATOM 1933 C CA . LEU B 1 60 ? -8.32 -11.109 1.302 1 85.12 60 LEU B CA 1
ATOM 1934 C C . LEU B 1 60 ? -7.18 -11.766 0.529 1 85.12 60 LEU B C 1
ATOM 1936 O O . LEU B 1 60 ? -6.012 -11.414 0.718 1 85.12 60 LEU B O 1
ATOM 1940 N N . ILE B 1 61 ? -7.551 -12.664 -0.318 1 89.62 61 ILE B N 1
ATOM 1941 C CA . ILE B 1 61 ? -6.551 -13.352 -1.125 1 89.62 61 ILE B CA 1
ATOM 1942 C C . ILE B 1 61 ? -5.82 -12.352 -2.012 1 89.62 61 ILE B C 1
ATOM 1944 O O . ILE B 1 61 ? -4.594 -12.391 -2.129 1 89.62 61 ILE B O 1
ATOM 1948 N N . CYS B 1 62 ? -6.57 -11.477 -2.596 1 90.56 62 CYS B N 1
ATOM 1949 C CA . CYS B 1 62 ? -5.984 -10.445 -3.441 1 90.56 62 CYS B CA 1
ATOM 1950 C C . CYS B 1 62 ? -5 -9.586 -2.654 1 90.56 62 CYS B C 1
ATOM 1952 O O . CYS B 1 62 ? -3.912 -9.281 -3.143 1 90.56 62 CYS B O 1
ATOM 1954 N N . ASN B 1 63 ? -5.305 -9.258 -1.438 1 88.12 63 ASN B N 1
ATOM 1955 C CA . ASN B 1 63 ? -4.426 -8.453 -0.593 1 88.12 63 ASN B CA 1
ATOM 1956 C C . ASN B 1 63 ? -3.184 -9.234 -0.176 1 88.12 63 ASN B C 1
ATOM 1958 O O . ASN B 1 63 ? -2.076 -8.695 -0.166 1 88.12 63 ASN B O 1
ATOM 1962 N N . LEU B 1 64 ? -3.404 -10.438 0.122 1 89.94 64 LEU B N 1
ATOM 1963 C CA . LEU B 1 64 ? -2.275 -11.281 0.498 1 89.94 64 LEU B CA 1
ATOM 1964 C C . LEU B 1 64 ? -1.274 -11.398 -0.647 1 89.94 64 LEU B C 1
ATOM 1966 O O . LEU B 1 64 ? -0.064 -11.312 -0.431 1 89.94 64 LEU B O 1
ATOM 1970 N N . ILE B 1 65 ? -1.79 -11.523 -1.785 1 90.81 65 ILE B N 1
ATOM 1971 C CA . ILE B 1 65 ? -0.931 -11.656 -2.957 1 90.81 65 ILE B CA 1
ATOM 1972 C C . ILE B 1 65 ? -0.333 -10.297 -3.311 1 90.81 65 ILE B C 1
ATOM 1974 O O . ILE B 1 65 ? 0.874 -10.18 -3.537 1 90.81 65 ILE B O 1
ATOM 1978 N N . GLY B 1 66 ? -1.177 -9.328 -3.275 1 92.06 66 GLY B N 1
ATOM 1979 C CA . GLY B 1 66 ? -0.773 -7.992 -3.689 1 92.06 66 GLY B CA 1
ATOM 1980 C C . GLY B 1 66 ? 0.166 -7.32 -2.705 1 92.06 66 GLY B C 1
ATOM 1981 O O . GLY B 1 66 ? 0.932 -6.43 -3.078 1 92.06 66 GLY B O 1
ATOM 1982 N N . PHE B 1 67 ? 0.196 -7.758 -1.459 1 93.38 67 PHE B N 1
ATOM 1983 C CA . PHE B 1 67 ? 1.041 -7.164 -0.429 1 93.38 67 PHE B CA 1
ATOM 1984 C C . PHE B 1 67 ? 2.105 -8.148 0.033 1 93.38 67 PHE B C 1
ATOM 1986 O O . PHE B 1 67 ? 3.254 -7.77 0.267 1 93.38 67 PHE B O 1
ATOM 1993 N N . GLY B 1 68 ? 1.675 -9.359 0.148 1 91.25 68 GLY B N 1
ATOM 1994 C CA . GLY B 1 68 ? 2.52 -10.359 0.778 1 91.25 68 GLY B CA 1
ATOM 1995 C C . GLY B 1 68 ? 3.801 -10.625 0.012 1 91.25 68 GLY B C 1
ATOM 1996 O O . GLY B 1 68 ? 4.898 -10.391 0.524 1 91.25 68 GLY B O 1
ATOM 1997 N N . TYR B 1 69 ? 3.658 -10.961 -1.223 1 88.88 69 TYR B N 1
ATOM 1998 C CA . TYR B 1 69 ? 4.828 -11.305 -2.021 1 88.88 69 TYR B CA 1
ATOM 1999 C C . TYR B 1 69 ? 5.719 -10.086 -2.24 1 88.88 69 TYR B C 1
ATOM 2001 O O . TYR B 1 69 ? 6.922 -10.133 -1.983 1 88.88 69 TYR B O 1
ATOM 2009 N N . PRO B 1 70 ? 5.129 -9.023 -2.678 1 92.56 70 PRO B N 1
ATOM 2010 C CA . PRO B 1 70 ? 5.965 -7.836 -2.863 1 92.56 70 PRO B CA 1
ATOM 2011 C C . PRO B 1 70 ? 6.668 -7.402 -1.579 1 92.56 70 PRO B C 1
ATOM 2013 O O . PRO B 1 70 ? 7.82 -6.961 -1.62 1 92.56 70 PRO B O 1
ATOM 2016 N N . ALA B 1 71 ? 5.949 -7.527 -0.472 1 93.06 71 ALA B N 1
ATOM 2017 C CA . ALA B 1 71 ? 6.566 -7.152 0.798 1 93.06 71 ALA B CA 1
ATOM 2018 C C . ALA B 1 71 ? 7.73 -8.078 1.137 1 93.06 71 ALA B C 1
ATOM 2020 O O . ALA B 1 71 ? 8.789 -7.625 1.57 1 93.06 71 ALA B O 1
ATOM 2021 N N . TYR B 1 72 ? 7.543 -9.289 0.877 1 89.31 72 TYR B N 1
ATOM 2022 C CA . TYR B 1 72 ? 8.57 -10.289 1.153 1 89.31 72 TYR B CA 1
ATOM 2023 C C . TYR B 1 72 ? 9.82 -10.023 0.319 1 89.31 72 TYR B C 1
ATOM 2025 O O . TYR B 1 72 ? 10.938 -9.992 0.85 1 89.31 72 TYR B O 1
ATOM 2033 N N . VAL B 1 73 ? 9.727 -9.852 -0.941 1 89.88 73 VAL B N 1
ATOM 2034 C CA . VAL B 1 73 ? 10.859 -9.641 -1.833 1 89.88 73 VAL B CA 1
ATOM 2035 C C . VAL B 1 73 ? 11.484 -8.273 -1.562 1 89.88 73 VAL B C 1
ATOM 2037 O O . VAL B 1 73 ? 12.695 -8.102 -1.689 1 89.88 73 VAL B O 1
ATOM 2040 N N . SER B 1 74 ? 10.648 -7.305 -1.207 1 93.25 74 SER B N 1
ATOM 2041 C CA . SER B 1 74 ? 11.164 -5.996 -0.832 1 93.25 74 SER B CA 1
ATOM 2042 C C . SER B 1 74 ? 12.07 -6.09 0.394 1 93.25 74 SER B C 1
ATOM 2044 O O . SER B 1 74 ? 13.078 -5.383 0.488 1 93.25 74 SER B O 1
ATOM 2046 N N . LEU B 1 75 ? 11.695 -6.977 1.329 1 91.31 75 LEU B N 1
ATOM 2047 C CA . LEU B 1 75 ? 12.523 -7.195 2.512 1 91.31 75 LEU B CA 1
ATOM 2048 C C . LEU B 1 75 ? 13.891 -7.742 2.127 1 91.31 75 LEU B C 1
ATOM 2050 O O . LEU B 1 75 ? 14.906 -7.32 2.676 1 91.31 75 LEU B O 1
ATOM 2054 N N . ILE B 1 76 ? 13.875 -8.578 1.195 1 89.44 76 ILE B N 1
ATOM 2055 C CA . ILE B 1 76 ? 15.125 -9.141 0.701 1 89.44 76 ILE B CA 1
ATOM 2056 C C . ILE B 1 76 ? 15.945 -8.047 0.02 1 89.44 76 ILE B C 1
ATOM 2058 O O . ILE B 1 76 ? 17.156 -7.953 0.226 1 89.44 76 ILE B O 1
ATOM 2062 N N . ALA B 1 77 ? 15.289 -7.23 -0.763 1 89.19 77 ALA B N 1
ATOM 2063 C CA . ALA B 1 77 ? 15.961 -6.137 -1.462 1 89.19 77 ALA B CA 1
ATOM 2064 C C . ALA B 1 77 ? 16.609 -5.168 -0.473 1 89.19 77 ALA B C 1
ATOM 2066 O O . ALA B 1 77 ? 17.688 -4.652 -0.721 1 89.19 77 ALA B O 1
ATOM 2067 N N . LEU B 1 78 ? 15.922 -5.004 0.65 1 90.31 78 LEU B N 1
ATOM 2068 C CA . LEU B 1 78 ? 16.406 -4.078 1.666 1 90.31 78 LEU B CA 1
ATOM 2069 C C . LEU B 1 78 ? 17.703 -4.598 2.299 1 90.31 78 LEU B C 1
ATOM 2071 O O . LEU B 1 78 ? 18.516 -3.816 2.799 1 90.31 78 LEU B O 1
ATOM 2075 N N . GLU B 1 79 ? 17.875 -5.891 2.252 1 87.81 79 GLU B N 1
ATOM 2076 C CA . GLU B 1 79 ? 19.047 -6.512 2.865 1 87.81 79 GLU B CA 1
ATOM 2077 C C . GLU B 1 79 ? 20.219 -6.586 1.882 1 87.81 79 GLU B C 1
ATOM 2079 O O . GLU B 1 79 ? 21.344 -6.895 2.27 1 87.81 79 GLU B O 1
ATOM 2084 N N . THR B 1 80 ? 19.891 -6.289 0.647 1 87.19 80 THR B N 1
ATOM 2085 C CA . THR B 1 80 ? 20.938 -6.297 -0.362 1 87.19 80 THR B CA 1
ATOM 2086 C C . THR B 1 80 ? 21.5 -4.895 -0.565 1 87.19 80 THR B C 1
ATOM 2088 O O . THR B 1 80 ? 20.906 -3.91 -0.12 1 87.19 80 THR B O 1
ATOM 2091 N N . SER B 1 81 ? 22.625 -4.816 -1.217 1 85.31 81 SER B N 1
ATOM 2092 C CA . SER B 1 81 ? 23.281 -3.529 -1.412 1 85.31 81 SER B CA 1
ATOM 2093 C C . SER B 1 81 ? 22.984 -2.961 -2.795 1 85.31 81 SER B C 1
ATOM 2095 O O . SER B 1 81 ? 23.375 -1.838 -3.109 1 85.31 81 SER B O 1
ATOM 2097 N N . SER B 1 82 ? 22.234 -3.57 -3.562 1 86.62 82 SER B N 1
ATOM 2098 C CA . SER B 1 82 ? 21.984 -3.111 -4.922 1 86.62 82 SER B CA 1
ATOM 2099 C C . SER B 1 82 ? 20.797 -2.15 -4.969 1 86.62 82 SER B C 1
ATOM 2101 O O . SER B 1 82 ? 19.719 -2.459 -4.453 1 86.62 82 SER B O 1
ATOM 2103 N N . LYS B 1 83 ? 20.969 -1.026 -5.605 1 86.81 83 LYS B N 1
ATOM 2104 C CA . LYS B 1 83 ? 19.906 -0.043 -5.77 1 86.81 83 LYS B CA 1
ATOM 2105 C C . LYS B 1 83 ? 18.812 -0.56 -6.711 1 86.81 83 LYS B C 1
ATOM 2107 O O . LYS B 1 83 ? 17.641 -0.234 -6.551 1 86.81 83 LYS B O 1
ATOM 2112 N N . GLU B 1 84 ? 19.219 -1.37 -7.605 1 88.38 84 GLU B N 1
ATOM 2113 C CA . GLU B 1 84 ? 18.328 -1.801 -8.68 1 88.38 84 GLU B CA 1
ATOM 2114 C C . GLU B 1 84 ? 17.141 -2.584 -8.125 1 88.38 84 GLU B C 1
ATOM 2116 O O . GLU B 1 84 ? 16.016 -2.42 -8.594 1 88.38 84 GLU B O 1
ATOM 2121 N N . ASP B 1 85 ? 17.422 -3.391 -7.184 1 89.06 85 ASP B N 1
ATOM 2122 C CA . ASP B 1 85 ? 16.344 -4.188 -6.617 1 89.06 85 ASP B CA 1
ATOM 2123 C C . ASP B 1 85 ? 15.375 -3.318 -5.82 1 89.06 85 ASP B C 1
ATOM 2125 O O . ASP B 1 85 ? 14.156 -3.506 -5.887 1 89.06 85 ASP B O 1
ATOM 2129 N N . ASP B 1 86 ? 15.953 -2.334 -5.133 1 91.62 86 ASP B N 1
ATOM 2130 C CA . ASP B 1 86 ? 15.094 -1.404 -4.406 1 91.62 86 ASP B CA 1
ATOM 2131 C C . ASP B 1 86 ? 14.195 -0.627 -5.363 1 91.62 86 ASP B C 1
ATOM 2133 O O . ASP B 1 86 ? 13 -0.446 -5.094 1 91.62 86 ASP B O 1
ATOM 2137 N N . THR B 1 87 ? 14.766 -0.208 -6.434 1 91 87 THR B N 1
ATOM 2138 C CA . THR B 1 87 ? 14.055 0.604 -7.422 1 91 87 THR B CA 1
ATOM 2139 C C . THR B 1 87 ? 12.898 -0.175 -8.031 1 91 87 THR B C 1
ATOM 2141 O O . THR B 1 87 ? 11.805 0.372 -8.227 1 91 87 THR B O 1
ATOM 2144 N N . LYS B 1 88 ? 13.125 -1.406 -8.258 1 90.81 88 LYS B N 1
ATOM 2145 C CA . LYS B 1 88 ? 12.102 -2.256 -8.867 1 90.81 88 LYS B CA 1
ATOM 2146 C C . LYS B 1 88 ? 10.867 -2.352 -7.977 1 90.81 88 LYS B C 1
ATOM 2148 O O . LYS B 1 88 ? 9.75 -2.098 -8.43 1 90.81 88 LYS B O 1
ATOM 2153 N N . TRP B 1 89 ? 11.156 -2.629 -6.789 1 93.31 89 TRP B N 1
ATOM 2154 C CA . TRP B 1 89 ? 10.031 -2.873 -5.895 1 93.31 89 TRP B CA 1
ATOM 2155 C C . TRP B 1 89 ? 9.398 -1.56 -5.445 1 93.31 89 TRP B C 1
ATOM 2157 O O . TRP B 1 89 ? 8.195 -1.493 -5.207 1 93.31 89 TRP B O 1
ATOM 2167 N N . LEU B 1 90 ? 10.25 -0.53 -5.43 1 93.94 90 LEU B N 1
ATOM 2168 C CA . LEU B 1 90 ? 9.672 0.786 -5.164 1 93.94 90 LEU B CA 1
ATOM 2169 C C . LEU B 1 90 ? 8.727 1.199 -6.281 1 93.94 90 LEU B C 1
ATOM 2171 O O . LEU B 1 90 ? 7.676 1.793 -6.023 1 93.94 90 LEU B O 1
ATOM 2175 N N . THR B 1 91 ? 9.062 0.879 -7.465 1 93.56 91 THR B N 1
ATOM 2176 C CA . THR B 1 91 ? 8.211 1.166 -8.609 1 93.56 91 THR B CA 1
ATOM 2177 C C . THR B 1 91 ? 6.875 0.434 -8.492 1 93.56 91 THR B C 1
ATOM 2179 O O . THR B 1 91 ? 5.82 1.001 -8.781 1 93.56 91 THR B O 1
ATOM 2182 N N . TYR B 1 92 ? 6.941 -0.801 -8.055 1 94.88 92 TYR B N 1
ATOM 2183 C CA . TYR B 1 92 ? 5.715 -1.556 -7.824 1 94.88 92 TYR B CA 1
ATOM 2184 C C . TYR B 1 92 ? 4.82 -0.851 -6.812 1 94.88 92 TYR B C 1
ATOM 2186 O O . TYR B 1 92 ? 3.613 -0.71 -7.035 1 94.88 92 TYR B O 1
ATOM 2194 N N . TRP B 1 93 ? 5.41 -0.42 -5.719 1 94.81 93 TRP B N 1
ATOM 2195 C CA . TRP B 1 93 ? 4.641 0.176 -4.633 1 94.81 93 TRP B CA 1
ATOM 2196 C C . TRP B 1 93 ? 4.016 1.497 -5.07 1 94.81 93 TRP B C 1
ATOM 2198 O O . TRP B 1 93 ? 2.877 1.801 -4.703 1 94.81 93 TRP B O 1
ATOM 2208 N N . VAL B 1 94 ? 4.762 2.266 -5.875 1 94.44 94 VAL B N 1
ATOM 2209 C CA . VAL B 1 94 ? 4.227 3.527 -6.375 1 94.44 94 VAL B CA 1
ATOM 2210 C C . VAL B 1 94 ? 3.051 3.258 -7.312 1 94.44 94 VAL B C 1
ATOM 2212 O O . VAL B 1 94 ? 2.029 3.945 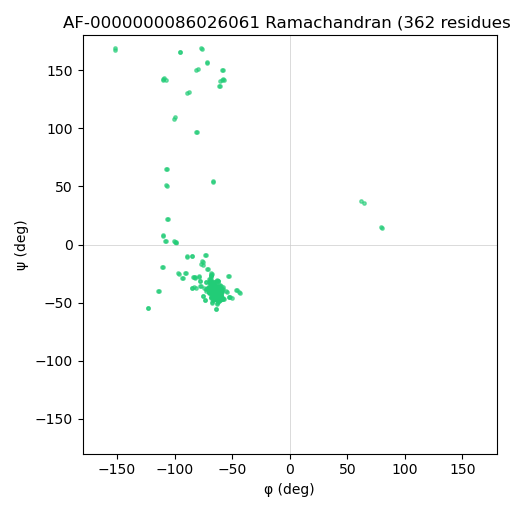-7.25 1 94.44 94 VAL B O 1
ATOM 2215 N N . THR B 1 95 ? 3.201 2.299 -8.102 1 93.19 95 THR B N 1
ATOM 2216 C CA . THR B 1 95 ? 2.139 1.912 -9.023 1 93.19 95 THR B CA 1
ATOM 2217 C C . THR B 1 95 ? 0.914 1.417 -8.258 1 93.19 95 THR B C 1
ATOM 2219 O O . THR B 1 95 ? -0.212 1.828 -8.547 1 93.19 95 THR B O 1
ATOM 2222 N N . PHE B 1 96 ? 1.192 0.583 -7.324 1 94.69 96 PHE B N 1
ATOM 2223 C CA . PHE B 1 96 ? 0.123 0.058 -6.484 1 94.69 96 PHE B CA 1
ATOM 2224 C C . PHE B 1 96 ? -0.611 1.188 -5.773 1 94.69 96 PHE B C 1
ATOM 2226 O O . PHE B 1 96 ? -1.843 1.196 -5.715 1 94.69 96 PHE B O 1
ATOM 2233 N N . ALA B 1 97 ? 0.154 2.08 -5.219 1 93.75 97 ALA B N 1
ATOM 2234 C CA . ALA B 1 97 ? -0.421 3.211 -4.496 1 93.75 97 ALA B CA 1
ATOM 2235 C C . ALA B 1 97 ? -1.292 4.062 -5.414 1 93.75 97 ALA B C 1
ATOM 2237 O O . ALA B 1 97 ? -2.389 4.477 -5.031 1 93.75 97 ALA B O 1
ATOM 2238 N N . SER B 1 98 ? -0.833 4.363 -6.598 1 91.12 98 SER B N 1
ATOM 2239 C CA . SER B 1 98 ? -1.578 5.156 -7.57 1 91.12 98 SER B CA 1
ATOM 2240 C C . SER B 1 98 ? -2.896 4.488 -7.938 1 91.12 98 SER B C 1
ATOM 2242 O O . SER B 1 98 ? -3.939 5.145 -7.992 1 91.12 98 SER B O 1
ATOM 2244 N N . LEU B 1 99 ? -2.838 3.225 -8.156 1 89.12 99 LEU B N 1
ATOM 2245 C CA . LEU B 1 99 ? -4.035 2.471 -8.5 1 89.12 99 LEU B CA 1
ATOM 2246 C C . LEU B 1 99 ? -5.008 2.426 -7.328 1 89.12 99 LEU B C 1
ATOM 2248 O O . LEU B 1 99 ? -6.223 2.539 -7.516 1 89.12 99 LEU B O 1
ATOM 2252 N N . SER B 1 100 ? -4.41 2.242 -6.152 1 89 100 SER B N 1
ATOM 2253 C CA . SER B 1 100 ? -5.238 2.182 -4.953 1 89 100 SER B CA 1
ATOM 2254 C C . SER B 1 100 ? -5.977 3.496 -4.723 1 89 100 SER B C 1
ATOM 2256 O O . SER B 1 100 ? -7.133 3.498 -4.297 1 89 100 SER B O 1
ATOM 2258 N N . LEU B 1 101 ? -5.34 4.598 -4.988 1 87.5 101 LEU B N 1
ATOM 2259 C CA . LEU B 1 101 ? -5.953 5.906 -4.82 1 87.5 101 LEU B CA 1
ATOM 2260 C C . LEU B 1 101 ? -7.078 6.113 -5.828 1 87.5 101 LEU B C 1
ATOM 2262 O O . LEU B 1 101 ? -8.133 6.664 -5.488 1 87.5 101 LEU B O 1
ATOM 2266 N N . VAL B 1 102 ? -6.844 5.684 -6.988 1 83.88 102 VAL B N 1
ATOM 2267 C CA . VAL B 1 102 ? -7.863 5.785 -8.031 1 83.88 102 VAL B CA 1
ATOM 2268 C C . VAL B 1 102 ? -9.039 4.871 -7.691 1 83.88 102 VAL B C 1
ATOM 2270 O O . VAL B 1 102 ? -10.195 5.238 -7.895 1 83.88 102 VAL B O 1
ATOM 2273 N N . GLU B 1 103 ? -8.711 3.721 -7.176 1 83 103 GLU B N 1
ATOM 2274 C CA . GLU B 1 103 ? -9.719 2.723 -6.836 1 83 103 GLU B CA 1
ATOM 2275 C C . GLU B 1 103 ? -10.641 3.229 -5.73 1 83 103 GLU B C 1
ATOM 2277 O O . GLU B 1 103 ? -11.82 2.859 -5.68 1 83 103 GLU B O 1
ATOM 2282 N N . PHE B 1 104 ? -10.141 4.027 -4.859 1 77.06 104 PHE B N 1
ATOM 2283 C CA . PHE B 1 104 ? -10.938 4.535 -3.748 1 77.06 104 PHE B CA 1
ATOM 2284 C C . PHE B 1 104 ? -12.109 5.359 -4.258 1 77.06 104 PHE B C 1
ATOM 2286 O O . PHE B 1 104 ? -13.188 5.355 -3.652 1 77.06 104 PHE B O 1
ATOM 2293 N N . PHE B 1 105 ? -11.883 5.969 -5.328 1 74.5 105 PHE B N 1
ATOM 2294 C CA . PHE B 1 105 ? -12.938 6.789 -5.914 1 74.5 105 PHE B CA 1
ATOM 2295 C C . PHE B 1 105 ? -13.867 5.945 -6.781 1 74.5 105 PHE B C 1
ATOM 2297 O O . PHE B 1 105 ? -14.945 6.402 -7.172 1 74.5 105 PHE B O 1
ATOM 2304 N N . SER B 1 106 ? -13.367 4.812 -6.922 1 69.56 106 SER B N 1
ATOM 2305 C CA . SER B 1 106 ? -14.117 4.004 -7.879 1 69.56 106 SER B CA 1
ATOM 2306 C C . SER B 1 106 ? -14.922 2.912 -7.18 1 69.56 106 SER B C 1
ATOM 2308 O O . SER B 1 106 ? -14.742 1.726 -7.457 1 69.56 106 SER B O 1
ATOM 2310 N N . ASP B 1 107 ? -15.617 3.184 -6.262 1 69.19 107 ASP B N 1
ATOM 2311 C CA . ASP B 1 107 ? -16.547 2.201 -5.711 1 69.19 107 ASP B CA 1
ATOM 2312 C C . ASP B 1 107 ? -17.438 1.619 -6.805 1 69.19 107 ASP B C 1
ATOM 2314 O O . ASP B 1 107 ? -17.766 0.432 -6.777 1 69.19 107 ASP B O 1
ATOM 2318 N N . ILE B 1 108 ? -17.516 2.457 -7.652 1 66.31 108 ILE B N 1
ATOM 2319 C CA . ILE B 1 108 ? -18.391 2.1 -8.758 1 66.31 108 ILE B CA 1
ATOM 2320 C C . ILE B 1 108 ? -17.719 1.038 -9.633 1 66.31 108 ILE B C 1
ATOM 2322 O O . ILE B 1 108 ? -18.359 0.099 -10.094 1 66.31 108 ILE B O 1
ATOM 2326 N N . ILE B 1 109 ? -16.422 1.19 -9.797 1 72.81 109 ILE B N 1
ATOM 2327 C CA . ILE B 1 109 ? -15.711 0.232 -10.633 1 72.81 109 ILE B CA 1
ATOM 2328 C C . ILE B 1 109 ? -15.852 -1.171 -10.047 1 72.81 109 ILE B C 1
ATOM 2330 O O . ILE B 1 109 ? -16.141 -2.125 -10.773 1 72.81 109 ILE B O 1
ATOM 2334 N N . ILE B 1 110 ? -15.758 -1.25 -8.711 1 73.75 110 ILE B N 1
ATOM 2335 C CA . ILE B 1 110 ? -15.828 -2.541 -8.039 1 73.75 110 ILE B CA 1
ATOM 2336 C C . ILE B 1 110 ? -17.219 -3.145 -8.227 1 73.75 110 ILE B C 1
ATOM 2338 O O . ILE B 1 110 ? -17.359 -4.352 -8.43 1 73.75 110 ILE B O 1
ATOM 2342 N N . SER B 1 111 ? -18.188 -2.229 -8.305 1 77.38 111 SER B N 1
ATOM 2343 C CA . SER B 1 111 ? -19.562 -2.688 -8.414 1 77.38 111 SER B CA 1
ATOM 2344 C C . SER B 1 111 ? -19.922 -3.02 -9.859 1 77.38 111 SER B C 1
ATOM 2346 O O . SER B 1 111 ? -20.781 -3.865 -10.109 1 77.38 111 SER B O 1
ATOM 2348 N N . PHE B 1 112 ? -19.297 -2.389 -10.773 1 80.44 112 PHE B N 1
ATOM 2349 C CA . PHE B 1 112 ? -19.656 -2.529 -12.172 1 80.44 112 PHE B CA 1
ATOM 2350 C C . PHE B 1 112 ? -18.875 -3.662 -12.828 1 80.44 112 PHE B C 1
ATOM 2352 O O . PHE B 1 112 ? -19.312 -4.223 -13.836 1 80.44 112 PHE B O 1
ATOM 2359 N N . ILE B 1 113 ? -17.766 -4.039 -12.375 1 82.5 113 ILE B N 1
ATOM 2360 C CA . ILE B 1 113 ? -16.906 -5.043 -12.992 1 82.5 113 ILE B CA 1
ATOM 2361 C C . ILE B 1 113 ? -17.078 -6.379 -12.273 1 82.5 113 ILE B C 1
ATOM 2363 O O . ILE B 1 113 ? -16.719 -6.516 -11.109 1 82.5 113 ILE B O 1
ATOM 2367 N N . PRO B 1 114 ? -17.766 -7.281 -13.062 1 84.31 114 PRO B N 1
ATOM 2368 C CA . PRO B 1 114 ? -17.844 -8.625 -12.484 1 84.31 114 PRO B CA 1
ATOM 2369 C C . PRO B 1 114 ? -16.469 -9.234 -12.234 1 84.31 114 PRO B C 1
ATOM 2371 O O . PRO B 1 114 ? -15.523 -8.969 -12.992 1 84.31 114 PRO B O 1
ATOM 2374 N N . PHE B 1 115 ? -16.234 -9.945 -11.18 1 89.06 115 PHE B N 1
ATOM 2375 C CA . PHE B 1 115 ? -15 -10.625 -10.805 1 89.06 115 PHE B CA 1
ATOM 2376 C C . PHE B 1 115 ? -13.859 -9.625 -10.617 1 89.06 115 PHE B C 1
ATOM 2378 O O . PHE B 1 115 ? -12.734 -9.867 -11.047 1 89.06 115 PHE B O 1
ATOM 2385 N N . TYR B 1 116 ? -14.078 -8.547 -10.117 1 88.94 116 TYR B N 1
ATOM 2386 C CA . TYR B 1 116 ? -13.125 -7.469 -9.93 1 88.94 116 TYR B CA 1
ATOM 2387 C C . TYR B 1 116 ? -11.875 -7.961 -9.203 1 88.94 116 TYR B C 1
ATOM 2389 O O . TYR B 1 116 ? -10.75 -7.68 -9.625 1 88.94 116 TYR B O 1
ATOM 2397 N N . TRP B 1 117 ? -12.125 -8.711 -8.18 1 89.38 117 TRP B N 1
ATOM 2398 C CA . TRP B 1 117 ? -11.008 -9.141 -7.352 1 89.38 117 TRP B CA 1
ATOM 2399 C C . TRP B 1 117 ? -10.094 -10.094 -8.117 1 89.38 117 TRP B C 1
ATOM 2401 O O . TRP B 1 117 ? -8.875 -10.07 -7.934 1 89.38 117 TRP B O 1
ATOM 2411 N N . LEU B 1 118 ? -10.656 -10.859 -8.922 1 92.56 118 LEU B N 1
ATOM 2412 C CA . LEU B 1 118 ? -9.852 -11.75 -9.75 1 92.56 118 LEU B CA 1
ATOM 2413 C C . LEU B 1 118 ? -9.023 -10.945 -10.75 1 92.56 118 LEU B C 1
ATOM 2415 O O . LEU B 1 118 ? -7.824 -11.195 -10.906 1 92.56 118 LEU B O 1
ATOM 2419 N N . MET B 1 119 ? -9.664 -10.047 -11.391 1 92.12 119 MET B N 1
ATOM 2420 C CA . MET B 1 119 ? -8.984 -9.219 -12.383 1 92.12 119 MET B CA 1
ATOM 2421 C C . MET B 1 119 ? -7.867 -8.398 -11.734 1 92.12 119 MET B C 1
ATOM 2423 O O . MET B 1 119 ? -6.766 -8.305 -12.281 1 92.12 119 MET B O 1
ATOM 2427 N N . LYS B 1 120 ? -8.156 -7.863 -10.609 1 91.88 120 LYS B N 1
ATOM 2428 C CA . LYS B 1 120 ? -7.164 -7.078 -9.891 1 91.88 120 LYS B CA 1
ATOM 2429 C C . LYS B 1 120 ? -5.973 -7.941 -9.477 1 91.88 120 LYS B C 1
ATOM 2431 O O . LYS B 1 120 ? -4.82 -7.52 -9.609 1 91.88 120 LYS B O 1
ATOM 2436 N N . CYS B 1 121 ? -6.305 -9.055 -8.992 1 93.06 121 CYS B N 1
ATOM 2437 C CA . CYS B 1 121 ? -5.242 -9.953 -8.562 1 93.06 121 CYS B CA 1
ATOM 2438 C C . CYS B 1 121 ? -4.332 -10.32 -9.727 1 93.06 121 CYS B C 1
ATOM 2440 O O . CYS B 1 121 ? -3.107 -10.297 -9.594 1 93.06 121 CYS B O 1
ATOM 2442 N N . LEU B 1 122 ? -4.902 -10.703 -10.852 1 92.56 122 LEU B N 1
ATOM 2443 C CA . LEU B 1 122 ? -4.117 -11.031 -12.031 1 92.56 122 LEU B CA 1
ATOM 2444 C C . LEU B 1 122 ? -3.291 -9.836 -12.484 1 92.56 122 LEU B C 1
ATOM 2446 O O . LEU B 1 122 ? -2.146 -9.992 -12.922 1 92.56 122 LEU B O 1
ATOM 2450 N N . PHE B 1 123 ? -3.893 -8.727 -12.375 1 93.38 123 PHE B N 1
ATOM 2451 C CA . PHE B 1 123 ? -3.203 -7.488 -12.734 1 93.38 123 PHE B CA 1
ATOM 2452 C C . PHE B 1 123 ? -1.997 -7.262 -11.828 1 93.38 123 PHE B C 1
ATOM 2454 O O . PHE B 1 123 ? -0.912 -6.922 -12.305 1 93.38 123 PHE B O 1
ATOM 2461 N N . LEU B 1 124 ? -2.176 -7.457 -10.555 1 93.75 124 LEU B N 1
ATOM 2462 C CA . LEU B 1 124 ? -1.091 -7.25 -9.602 1 93.75 124 LEU B CA 1
ATOM 2463 C C . LEU B 1 124 ? 0.021 -8.273 -9.812 1 93.75 124 LEU B C 1
ATOM 2465 O O . LEU B 1 124 ? 1.203 -7.945 -9.695 1 93.75 124 LEU B O 1
ATOM 2469 N N . ILE B 1 125 ? -0.366 -9.445 -10.117 1 91.75 125 ILE B N 1
ATOM 2470 C CA . ILE B 1 125 ? 0.622 -10.477 -10.406 1 91.75 125 ILE B CA 1
ATOM 2471 C C . ILE B 1 125 ? 1.443 -10.078 -11.633 1 91.75 125 ILE B C 1
ATOM 2473 O O . ILE B 1 125 ? 2.662 -10.258 -11.656 1 91.75 125 ILE B O 1
ATOM 2477 N N . TRP B 1 126 ? 0.724 -9.547 -12.57 1 91.12 126 TRP B N 1
ATOM 2478 C CA . TRP B 1 126 ? 1.41 -9.055 -13.758 1 91.12 126 TRP B CA 1
ATOM 2479 C C . TRP B 1 126 ? 2.365 -7.922 -13.398 1 91.12 126 TRP B C 1
ATOM 2481 O O . TRP B 1 126 ? 3.432 -7.785 -14.008 1 91.12 126 TRP B O 1
ATOM 2491 N N . CYS B 1 127 ? 2.07 -7.195 -12.461 1 91.06 127 CYS B N 1
ATOM 2492 C CA . CYS B 1 127 ? 2.865 -6.039 -12.062 1 91.06 127 CYS B CA 1
ATOM 2493 C C . CYS B 1 127 ? 4.16 -6.473 -11.383 1 91.06 127 CYS B C 1
ATOM 2495 O O . CYS B 1 127 ? 5.168 -5.77 -11.453 1 91.06 127 CYS B O 1
ATOM 2497 N N . PHE B 1 128 ? 4.16 -7.574 -10.68 1 88.81 128 PHE B N 1
ATOM 2498 C CA . PHE B 1 128 ? 5.398 -7.934 -10 1 88.81 128 PHE B CA 1
ATOM 2499 C C . PHE B 1 128 ? 6.039 -9.156 -10.648 1 88.81 128 PHE B C 1
ATOM 2501 O O . PHE B 1 128 ? 7.008 -9.711 -10.117 1 88.81 128 PHE B O 1
ATOM 2508 N N . ALA B 1 129 ? 5.496 -9.586 -11.75 1 84.12 129 ALA B N 1
ATOM 2509 C CA . ALA B 1 129 ? 6.086 -10.719 -12.469 1 84.12 129 ALA B CA 1
ATOM 2510 C C . ALA B 1 129 ? 7.516 -10.406 -12.898 1 84.12 129 ALA B C 1
ATOM 2512 O O . ALA B 1 129 ? 7.832 -9.258 -13.227 1 84.12 129 ALA B O 1
ATOM 2513 N N . PRO B 1 130 ? 8.336 -11.375 -12.695 1 78.62 130 PRO B N 1
ATOM 2514 C CA . PRO B 1 130 ? 9.734 -11.188 -13.094 1 78.62 130 PRO B CA 1
ATOM 2515 C C . PRO B 1 130 ? 9.914 -11.078 -14.602 1 78.62 130 PRO B C 1
ATOM 2517 O O . PRO B 1 130 ? 10.531 -11.945 -15.227 1 78.62 130 PRO B O 1
ATOM 2520 N N . LEU B 1 131 ? 9.211 -10.188 -15.195 1 73.88 131 LEU B N 1
ATOM 2521 C CA . LEU B 1 131 ? 9.312 -9.891 -16.625 1 73.88 131 LEU B CA 1
ATOM 2522 C C . LEU B 1 131 ? 9.945 -8.523 -16.844 1 73.88 131 LEU B C 1
ATOM 2524 O O . LEU B 1 131 ? 9.898 -7.66 -15.969 1 73.88 131 LEU B O 1
ATOM 2528 N N . GLU B 1 132 ? 10.742 -8.406 -17.797 1 73.62 132 GLU B N 1
ATOM 2529 C CA . GLU B 1 132 ? 11.383 -7.133 -18.109 1 73.62 132 GLU B CA 1
ATOM 2530 C C . GLU B 1 132 ? 10.359 -6.004 -18.203 1 73.62 132 GLU B C 1
ATOM 2532 O O . GLU B 1 132 ? 10.586 -4.91 -17.688 1 73.62 132 GLU B O 1
ATOM 2537 N N . ASN B 1 133 ? 9.266 -6.34 -18.938 1 78.44 133 ASN B N 1
ATOM 2538 C CA . ASN B 1 133 ? 8.195 -5.355 -19.062 1 78.44 133 ASN B CA 1
ATOM 2539 C C . ASN B 1 133 ? 6.98 -5.742 -18.219 1 78.44 133 ASN B C 1
ATOM 2541 O O . ASN B 1 133 ? 5.883 -5.91 -18.75 1 78.44 133 ASN B O 1
ATOM 2545 N N . ASN B 1 134 ? 7.277 -5.73 -16.938 1 83.31 134 ASN B N 1
ATOM 2546 C CA . ASN B 1 134 ? 6.148 -6.094 -16.094 1 83.31 134 ASN B CA 1
ATOM 2547 C C . ASN B 1 134 ? 5.148 -4.945 -15.961 1 83.31 134 ASN B C 1
ATOM 2549 O O . ASN B 1 134 ? 5.379 -3.857 -16.5 1 83.31 134 ASN B O 1
ATOM 2553 N N . GLY B 1 135 ? 4.035 -5.23 -15.445 1 82.44 135 GLY B N 1
ATOM 2554 C CA . GLY B 1 135 ? 2.951 -4.266 -15.344 1 82.44 135 GLY B CA 1
ATOM 2555 C C . GLY B 1 135 ? 3.357 -2.982 -14.648 1 82.44 135 GLY B C 1
ATOM 2556 O O . GLY B 1 135 ? 2.996 -1.889 -15.086 1 82.44 135 GLY B O 1
ATOM 2557 N N . SER B 1 136 ? 4.133 -3.135 -13.609 1 84.75 136 SER B N 1
ATOM 2558 C CA . SER B 1 136 ? 4.531 -1.953 -12.852 1 84.75 136 SER B CA 1
ATOM 2559 C C . SER B 1 136 ? 5.449 -1.053 -13.68 1 84.75 136 SER B C 1
ATOM 2561 O O . SER B 1 136 ? 5.324 0.173 -13.641 1 84.75 136 SER B O 1
ATOM 2563 N N . ASN B 1 137 ? 6.34 -1.676 -14.414 1 87.25 137 ASN B N 1
ATOM 2564 C CA . ASN B 1 137 ? 7.246 -0.914 -15.266 1 87.25 137 ASN B CA 1
ATOM 2565 C C . ASN B 1 137 ? 6.492 -0.212 -16.391 1 87.25 137 ASN B C 1
ATOM 2567 O O . ASN B 1 137 ? 6.75 0.958 -16.688 1 87.25 137 ASN B O 1
ATOM 2571 N N . VAL B 1 138 ? 5.57 -0.912 -16.969 1 88.88 138 VAL B N 1
ATOM 2572 C CA . VAL B 1 138 ? 4.793 -0.36 -18.062 1 88.88 138 VAL B CA 1
ATOM 2573 C C . VAL B 1 138 ? 3.938 0.802 -17.562 1 88.88 138 VAL B C 1
ATOM 2575 O O . VAL B 1 138 ? 3.955 1.89 -18.141 1 88.88 138 VAL B O 1
ATOM 2578 N N . LEU B 1 139 ? 3.311 0.581 -16.5 1 89.44 139 LEU B N 1
ATOM 2579 C CA . LEU B 1 139 ? 2.416 1.601 -15.961 1 89.44 139 LEU B CA 1
ATOM 2580 C C . LEU B 1 139 ? 3.207 2.801 -15.453 1 89.44 139 LEU B C 1
ATOM 2582 O O . LEU B 1 139 ? 2.797 3.947 -15.641 1 89.44 139 LEU B O 1
ATOM 2586 N N . TYR B 1 140 ? 4.277 2.518 -14.836 1 90.06 140 TYR B N 1
ATOM 2587 C CA . TYR B 1 140 ? 5.121 3.584 -14.312 1 90.06 140 TYR B CA 1
ATOM 2588 C C . TYR B 1 140 ? 5.645 4.469 -15.438 1 90.06 140 TYR B C 1
ATOM 2590 O O . TYR B 1 140 ? 5.504 5.691 -15.391 1 90.06 140 TYR B O 1
ATOM 2598 N N . HIS B 1 141 ? 6.137 3.918 -16.453 1 88.69 141 HIS B N 1
ATOM 2599 C CA . HIS B 1 141 ? 6.805 4.672 -17.5 1 88.69 141 HIS B CA 1
ATOM 2600 C C . HIS B 1 141 ? 5.793 5.27 -18.469 1 88.69 141 HIS B C 1
ATOM 2602 O O . HIS B 1 141 ? 6.023 6.348 -19.031 1 88.69 141 HIS B O 1
ATOM 2608 N N . ARG B 1 142 ? 4.703 4.621 -18.594 1 87.81 142 ARG B N 1
ATOM 2609 C CA . ARG B 1 142 ? 3.742 5.059 -19.594 1 87.81 142 ARG B CA 1
ATOM 2610 C C . ARG B 1 142 ? 2.721 6.02 -19 1 87.81 142 ARG B C 1
ATOM 2612 O O . ARG B 1 142 ? 2.217 6.91 -19.688 1 87.81 142 ARG B O 1
ATOM 2619 N N . VAL B 1 143 ? 2.453 5.883 -17.781 1 89.5 143 VAL B N 1
ATOM 2620 C CA . VAL B 1 143 ? 1.34 6.652 -17.234 1 89.5 143 VAL B CA 1
ATOM 2621 C C . VAL B 1 143 ? 1.829 7.504 -16.062 1 89.5 143 VAL B C 1
ATOM 2623 O O . VAL 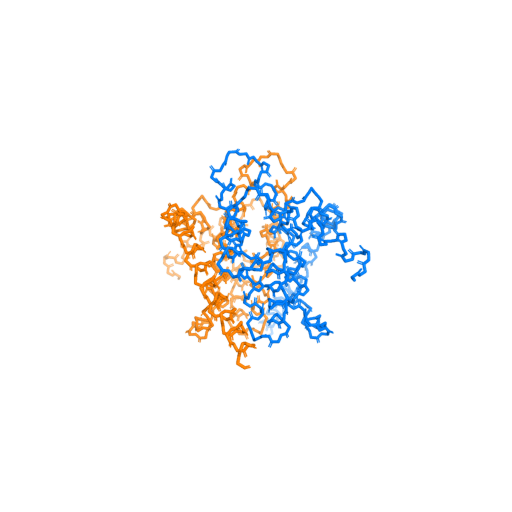B 1 143 ? 1.793 8.734 -16.125 1 89.5 143 VAL B O 1
ATOM 2626 N N . ILE B 1 144 ? 2.434 6.926 -15.117 1 88.62 144 ILE B N 1
ATOM 2627 C CA . ILE B 1 144 ? 2.699 7.586 -13.852 1 88.62 144 ILE B CA 1
ATOM 2628 C C . ILE B 1 144 ? 3.809 8.617 -14.023 1 88.62 144 ILE B C 1
ATOM 2630 O O . ILE B 1 144 ? 3.654 9.781 -13.633 1 88.62 144 ILE B O 1
ATOM 2634 N N . ARG B 1 145 ? 4.812 8.125 -14.656 1 86.88 145 ARG B N 1
ATOM 2635 C CA . ARG B 1 145 ? 5.977 8.992 -14.82 1 86.88 145 ARG B CA 1
ATOM 2636 C C . ARG B 1 145 ? 5.645 10.195 -15.695 1 86.88 145 ARG B C 1
ATOM 2638 O O . ARG B 1 145 ? 5.945 11.336 -15.336 1 86.88 145 ARG B O 1
ATOM 2645 N N . PRO B 1 146 ? 4.977 10 -16.766 1 86.31 146 PRO B N 1
ATOM 2646 C CA . PRO B 1 146 ? 4.629 11.156 -17.594 1 86.31 146 PRO B CA 1
ATOM 2647 C C . PRO B 1 146 ? 3.668 12.117 -16.906 1 86.31 146 PRO B C 1
ATOM 2649 O O . PRO B 1 146 ? 3.793 13.336 -17.047 1 86.31 146 PRO B O 1
ATOM 2652 N N . ILE B 1 147 ? 2.764 11.594 -16.203 1 84.12 147 ILE B N 1
ATOM 2653 C CA . ILE B 1 147 ? 1.822 12.445 -15.484 1 84.12 147 ILE B CA 1
ATOM 2654 C C . ILE B 1 147 ? 2.559 13.219 -14.398 1 84.12 147 ILE B C 1
ATOM 2656 O O . ILE B 1 147 ? 2.281 14.406 -14.172 1 84.12 147 ILE B O 1
ATOM 2660 N N . PHE B 1 148 ? 3.428 12.625 -13.812 1 83.31 148 PHE B N 1
ATOM 2661 C CA . PHE B 1 148 ? 4.203 13.242 -12.742 1 83.31 148 PHE B CA 1
ATOM 2662 C C . PHE B 1 148 ? 5.105 14.336 -13.289 1 83.31 148 PHE B C 1
ATOM 2664 O O . PHE B 1 148 ? 5.164 15.438 -12.734 1 83.31 148 PHE B O 1
ATOM 2671 N N . LEU B 1 149 ? 5.738 14.055 -14.305 1 80.25 149 LEU B N 1
ATOM 2672 C CA . LEU B 1 149 ? 6.68 15.008 -14.891 1 80.25 149 LEU B CA 1
ATOM 2673 C C . LEU B 1 149 ? 5.949 16.188 -15.5 1 80.25 149 LEU B C 1
ATOM 2675 O O . LEU B 1 149 ? 6.441 17.328 -15.453 1 80.25 149 LEU B O 1
ATOM 2679 N N . LYS B 1 150 ? 4.707 15.859 -16 1 80.94 150 LYS B N 1
ATOM 2680 C CA . LYS B 1 150 ? 3.918 16.922 -16.625 1 80.94 150 LYS B CA 1
ATOM 2681 C C . LYS B 1 150 ? 3.271 17.812 -15.562 1 80.94 150 LYS B C 1
ATOM 2683 O O . LYS B 1 150 ? 3.098 19.016 -15.781 1 80.94 150 LYS B O 1
ATOM 2688 N N . ASN B 1 151 ? 2.896 17.109 -14.5 1 76.31 151 ASN B N 1
ATOM 2689 C CA . ASN B 1 151 ? 2.082 17.844 -13.531 1 76.31 151 ASN B CA 1
ATOM 2690 C C . ASN B 1 151 ? 2.914 18.328 -12.352 1 76.31 151 ASN B C 1
ATOM 2692 O O . ASN B 1 151 ? 2.369 18.844 -11.367 1 76.31 151 ASN B O 1
ATOM 2696 N N . ARG B 1 152 ? 4.109 18.031 -12.477 1 73.25 152 ARG B N 1
ATOM 2697 C CA . ARG B 1 152 ? 4.918 18.469 -11.344 1 73.25 152 ARG B CA 1
ATOM 2698 C C . ARG B 1 152 ? 4.594 19.906 -10.961 1 73.25 152 ARG B C 1
ATOM 2700 O O . ARG B 1 152 ? 4.34 20.203 -9.789 1 73.25 152 ARG B O 1
ATOM 2707 N N . LYS B 1 153 ? 4.387 20.703 -11.883 1 69.25 153 LYS B N 1
ATOM 2708 C CA . LYS B 1 153 ? 4.047 22.109 -11.68 1 69.25 153 LYS B CA 1
ATOM 2709 C C . LYS B 1 153 ? 2.578 22.266 -11.297 1 69.25 153 LYS B C 1
ATOM 2711 O O . LYS B 1 153 ? 2.238 23.094 -10.445 1 69.25 153 LYS B O 1
ATOM 2716 N N . GLY B 1 154 ? 1.806 21.328 -11.836 1 65.62 154 GLY B N 1
ATOM 2717 C CA . GLY B 1 154 ? 0.38 21.391 -11.547 1 65.62 154 GLY B CA 1
ATOM 2718 C C . GLY B 1 154 ? 0.041 21.047 -10.117 1 65.62 154 GLY B C 1
ATOM 2719 O O . GLY B 1 154 ? -0.837 21.656 -9.508 1 65.62 154 GLY B O 1
ATOM 2720 N N . ILE B 1 155 ? 0.724 20.078 -9.641 1 69.25 155 ILE B N 1
ATOM 2721 C CA . ILE B 1 155 ? 0.496 19.703 -8.25 1 69.25 155 ILE B CA 1
ATOM 2722 C C . ILE B 1 155 ? 0.846 20.875 -7.332 1 69.25 155 ILE B C 1
ATOM 2724 O O . ILE B 1 155 ? 0.081 21.203 -6.422 1 69.25 155 ILE B O 1
ATOM 2728 N N . ASP B 1 156 ? 1.867 21.516 -7.695 1 65 156 ASP B N 1
ATOM 2729 C CA . ASP B 1 156 ? 2.264 22.703 -6.941 1 65 156 ASP B CA 1
ATOM 2730 C C . ASP B 1 156 ? 1.219 23.812 -7.074 1 65 156 ASP B C 1
ATOM 2732 O O . ASP B 1 156 ? 0.886 24.484 -6.094 1 65 156 ASP B O 1
ATOM 2736 N N . GLU B 1 157 ? 0.728 23.859 -8.258 1 70 157 GLU B N 1
ATOM 2737 C CA . GLU B 1 157 ? -0.286 24.875 -8.508 1 70 157 GLU B CA 1
ATOM 2738 C C . GLU B 1 157 ? -1.59 24.547 -7.781 1 70 157 GLU B C 1
ATOM 2740 O O . GLU B 1 157 ? -2.25 25.438 -7.246 1 70 157 GLU B O 1
ATOM 2745 N N . ALA B 1 158 ? -1.918 23.25 -7.832 1 66.06 158 ALA B N 1
ATOM 2746 C CA . ALA B 1 158 ? -3.137 22.828 -7.141 1 66.06 158 ALA B CA 1
ATOM 2747 C C . ALA B 1 158 ? -3.021 23.062 -5.637 1 66.06 158 ALA B C 1
ATOM 2749 O O . ALA B 1 158 ? -3.977 23.5 -4.996 1 66.06 158 ALA B O 1
ATOM 2750 N N . LEU B 1 159 ? -1.932 22.766 -5.227 1 65.75 159 LEU B N 1
ATOM 2751 C CA . LEU B 1 159 ? -1.678 23 -3.812 1 65.75 159 LEU B CA 1
ATOM 2752 C C . LEU B 1 159 ? -1.759 24.484 -3.49 1 65.75 159 LEU B C 1
ATOM 2754 O O . LEU B 1 159 ? -2.324 24.875 -2.465 1 65.75 159 LEU B O 1
ATOM 2758 N N . ASN B 1 160 ? -1.288 25.25 -4.387 1 65.38 160 ASN B N 1
ATOM 2759 C CA . ASN B 1 160 ? -1.349 26.703 -4.23 1 65.38 160 ASN B CA 1
ATOM 2760 C C . ASN B 1 160 ? -2.785 27.219 -4.301 1 65.38 160 ASN B C 1
ATOM 2762 O O . ASN B 1 160 ? -3.172 28.094 -3.535 1 65.38 160 ASN B O 1
ATOM 2766 N N . LYS B 1 161 ? -3.492 26.656 -5.156 1 67.94 161 LYS B N 1
ATOM 2767 C CA . LYS B 1 161 ? -4.891 27.062 -5.297 1 67.94 161 LYS B CA 1
ATOM 2768 C C . LYS B 1 161 ? -5.707 26.656 -4.074 1 67.94 161 LYS B C 1
ATOM 2770 O O . LYS B 1 161 ? -6.539 27.422 -3.59 1 67.94 161 LYS B O 1
ATOM 2775 N N . ALA B 1 162 ? -5.5 25.438 -3.658 1 66.25 162 ALA B N 1
ATOM 2776 C CA . ALA B 1 162 ? -6.18 24.969 -2.455 1 66.25 162 ALA B CA 1
ATOM 2777 C C . ALA B 1 162 ? -5.82 25.828 -1.247 1 66.25 162 ALA B C 1
ATOM 2779 O O . ALA B 1 162 ? -6.691 26.172 -0.445 1 66.25 162 ALA B O 1
ATOM 2780 N N . ALA B 1 163 ? -4.621 26.188 -1.24 1 65.25 163 ALA B N 1
ATOM 2781 C CA . ALA B 1 163 ? -4.148 27.047 -0.158 1 65.25 163 ALA B CA 1
ATOM 2782 C C . ALA B 1 163 ? -4.793 28.422 -0.235 1 65.25 163 ALA B C 1
ATOM 2784 O O . ALA B 1 163 ? -5.211 28.969 0.784 1 65.25 163 ALA B O 1
ATOM 2785 N N . SER B 1 164 ? -4.875 28.828 -1.424 1 71.12 164 SER B N 1
ATOM 2786 C CA . SER B 1 164 ? -5.465 30.141 -1.639 1 71.12 164 SER B CA 1
ATOM 2787 C C . SER B 1 164 ? -6.957 30.141 -1.322 1 71.12 164 SER B C 1
ATOM 2789 O O . SER B 1 164 ? -7.469 31.094 -0.718 1 71.12 164 SER B O 1
ATOM 2791 N N . THR B 1 165 ? -7.551 29.109 -1.731 1 66.44 165 THR B N 1
ATOM 2792 C CA . THR B 1 165 ? -8.977 28.984 -1.456 1 66.44 165 THR B CA 1
ATOM 2793 C C . THR B 1 165 ? -9.227 28.844 0.043 1 66.44 165 THR B C 1
ATOM 2795 O O . THR B 1 165 ? -10.125 29.5 0.589 1 66.44 165 THR B O 1
ATOM 2798 N N . ALA B 1 166 ? -8.492 28.047 0.642 1 67.44 166 ALA B N 1
ATOM 2799 C CA . ALA B 1 166 ? -8.609 27.875 2.088 1 67.44 166 ALA B CA 1
ATOM 2800 C C . ALA B 1 166 ? -8.297 29.172 2.818 1 67.44 166 ALA B C 1
ATOM 2802 O O . ALA B 1 166 ? -8.977 29.531 3.787 1 67.44 166 ALA B O 1
ATOM 2803 N N . GLY B 1 167 ? -7.289 29.812 2.334 1 66.06 167 GLY B N 1
ATOM 2804 C CA . GLY B 1 167 ? -6.953 31.125 2.883 1 66.06 167 GLY B CA 1
ATOM 2805 C C . GLY B 1 167 ? -8.062 32.125 2.723 1 66.06 167 GLY B C 1
ATOM 2806 O O . GLY B 1 167 ? -8.336 32.906 3.639 1 66.06 167 GLY B O 1
ATOM 2807 N N . GLY B 1 168 ? -8.633 31.969 1.568 1 65.56 168 GLY B N 1
ATOM 2808 C CA . GLY B 1 168 ? -9.75 32.875 1.322 1 65.56 168 GLY B CA 1
ATOM 2809 C C . GLY B 1 168 ? -10.938 32.594 2.236 1 65.56 168 GLY B C 1
ATOM 2810 O O . GLY B 1 168 ? -11.531 33.531 2.771 1 65.56 168 GLY B O 1
ATOM 2811 N N . LEU B 1 169 ? -11.203 31.359 2.361 1 64.31 169 LEU B N 1
ATOM 2812 C CA . LEU B 1 169 ? -12.312 30.984 3.225 1 64.31 169 LEU B CA 1
ATOM 2813 C C . LEU B 1 169 ? -12.039 31.375 4.672 1 64.31 169 LEU B C 1
ATOM 2815 O O . LEU B 1 169 ? -12.938 31.812 5.383 1 64.31 169 LEU B O 1
ATOM 2819 N N . ALA B 1 170 ? -10.875 31.188 5.043 1 69.31 170 ALA B N 1
ATOM 2820 C CA . ALA B 1 170 ? -10.469 31.562 6.395 1 69.31 170 ALA B CA 1
ATOM 2821 C C . ALA B 1 170 ? -10.578 33.062 6.605 1 69.31 170 ALA B C 1
ATOM 2823 O O . ALA B 1 170 ? -11.039 33.531 7.656 1 69.31 170 ALA B O 1
ATOM 2824 N N . LYS B 1 171 ? -10.164 33.781 5.609 1 70.31 171 LYS B N 1
ATOM 2825 C CA . LYS B 1 171 ? -10.266 35.25 5.652 1 70.31 171 LYS B CA 1
ATOM 2826 C C . LYS B 1 171 ? -11.719 35.688 5.734 1 70.31 171 LYS B C 1
ATOM 2828 O O . LYS B 1 171 ? -12.047 36.625 6.484 1 70.31 171 LYS B O 1
ATOM 2833 N N . GLU B 1 172 ? -12.453 34.969 4.945 1 70.38 172 GLU B N 1
ATOM 2834 C CA . GLU B 1 172 ? -13.875 35.312 4.949 1 70.38 172 GLU B CA 1
ATOM 2835 C C . GLU B 1 172 ? -14.508 35 6.297 1 70.38 172 GLU B C 1
ATOM 2837 O O . GLU B 1 172 ? -15.297 35.781 6.824 1 70.38 172 GLU B O 1
ATOM 2842 N N . ALA B 1 173 ? -14.164 33.875 6.797 1 68.06 173 ALA B N 1
ATOM 2843 C CA . ALA B 1 173 ? -14.703 33.469 8.086 1 68.06 173 ALA B CA 1
ATOM 2844 C C . ALA B 1 173 ? -14.203 34.375 9.211 1 68.06 173 ALA B C 1
ATOM 2846 O O . ALA B 1 173 ? -14.977 34.719 10.102 1 68.06 173 ALA B O 1
ATOM 2847 N N . ALA B 1 174 ? -12.984 34.688 9.125 1 66.12 174 ALA B N 1
ATOM 2848 C CA . ALA B 1 174 ? -12.406 35.594 10.094 1 66.12 174 ALA B CA 1
ATOM 2849 C C . ALA B 1 174 ? -13.055 36.969 9.992 1 66.12 174 ALA B C 1
ATOM 2851 O O . ALA B 1 174 ? -13.336 37.625 11.008 1 66.12 174 ALA B O 1
ATOM 2852 N N . GLY B 1 175 ? -13.156 37.281 8.773 1 65.31 175 GLY B N 1
ATOM 2853 C CA . GLY B 1 175 ? -13.805 38.562 8.547 1 65.31 175 GLY B CA 1
ATOM 2854 C C . GLY B 1 175 ? -15.219 38.625 9.102 1 65.31 175 GLY B C 1
ATOM 2855 O O . GLY B 1 175 ? -15.617 39.625 9.68 1 65.31 175 GLY B O 1
ATOM 2856 N N . LYS B 1 176 ? -15.945 37.5 9.039 1 66.81 176 LYS B N 1
ATOM 2857 C CA . LYS B 1 176 ? -17.312 37.469 9.523 1 66.81 176 LYS B CA 1
ATOM 2858 C C . LYS B 1 176 ? -17.359 37.469 11.055 1 66.81 176 LYS B C 1
ATOM 2860 O O . LYS B 1 176 ? -18.234 38.094 11.648 1 66.81 176 LYS B O 1
ATOM 2865 N N . ILE B 1 177 ? -16.391 36.75 11.609 1 62.62 177 ILE B N 1
ATOM 2866 C CA . ILE B 1 177 ? -16.312 36.688 13.062 1 62.62 177 ILE B CA 1
ATOM 2867 C C . ILE B 1 177 ? -15.977 38.094 13.609 1 62.62 177 ILE B C 1
ATOM 2869 O O . ILE B 1 177 ? -16.578 38.531 14.578 1 62.62 177 ILE B O 1
ATOM 2873 N N . ILE B 1 178 ? -15.039 38.812 12.945 1 61.69 178 ILE B N 1
ATOM 2874 C CA . ILE B 1 178 ? -14.625 40.125 13.383 1 61.69 178 ILE B CA 1
ATOM 2875 C C . ILE B 1 178 ? -15.75 41.125 13.133 1 61.69 178 ILE B C 1
ATOM 2877 O O . ILE B 1 178 ? -16.031 41.969 13.984 1 61.69 178 ILE B O 1
ATOM 2881 N N . ALA B 1 179 ? -16.391 40.938 12.031 1 64.94 179 ALA B N 1
ATOM 2882 C CA . ALA B 1 179 ? -17.5 41.844 11.727 1 64.94 179 ALA B CA 1
ATOM 2883 C C . ALA B 1 179 ? -18.688 41.594 12.656 1 64.94 179 ALA B C 1
ATOM 2885 O O . ALA B 1 179 ? -19.406 42.531 13.031 1 64.94 179 ALA B O 1
ATOM 2886 N N . GLY B 1 180 ? -18.844 40.375 12.898 1 56.69 180 GLY B N 1
ATOM 2887 C CA . GLY B 1 180 ? -19.938 40.094 13.812 1 56.69 180 GLY B CA 1
ATOM 2888 C C . GLY B 1 180 ? -19.688 40.562 15.227 1 56.69 180 GLY B C 1
ATOM 2889 O O . GLY B 1 180 ? -20.625 40.875 15.969 1 56.69 180 GLY B O 1
ATOM 2890 N N . LYS B 1 181 ? -18.562 40.656 15.805 1 61.25 181 LYS B N 1
ATOM 2891 C CA . LYS B 1 181 ? -18.266 41.219 17.125 1 61.25 181 LYS B CA 1
ATOM 2892 C C . LYS B 1 181 ? -18.453 42.719 17.141 1 61.25 181 LYS B C 1
ATOM 2894 O O . LYS B 1 181 ? -18.656 43.312 18.203 1 61.25 181 LYS B O 1
ATOM 2899 N N . THR B 1 182 ? -18.219 43.312 16.094 1 55.84 182 THR B N 1
ATOM 2900 C CA . THR B 1 182 ? -18.375 44.75 16.094 1 55.84 182 THR B CA 1
ATOM 2901 C C . THR B 1 182 ? -19.859 45.125 16.047 1 55.84 182 THR B C 1
ATOM 2903 O O . THR B 1 182 ? -20.219 46.281 16.344 1 55.84 182 THR B O 1
ATOM 2906 N N . GLU B 1 183 ? -20.734 44.281 15.75 1 48.06 183 GLU B N 1
ATOM 2907 C CA . GLU B 1 183 ? -22.109 44.688 15.953 1 48.06 183 GLU B CA 1
ATOM 2908 C C . GLU B 1 183 ? -22.609 44.281 17.344 1 48.06 183 GLU B C 1
ATOM 2910 O O . GLU B 1 183 ? -22.219 43.219 17.859 1 48.06 183 GLU B O 1
#

Solvent-accessible surface area (backbone atoms only — not comparable to full-atom values): 19080 Å² total; per-residue (Å²): 126,54,70,67,56,47,52,52,47,51,53,48,42,54,59,52,67,42,96,46,75,68,29,52,52,40,50,53,34,21,69,66,51,72,45,60,50,56,58,52,50,52,50,51,50,49,52,50,52,49,39,28,62,70,39,92,54,23,60,58,52,29,46,46,55,62,30,45,53,56,32,53,53,43,54,53,28,67,75,45,89,53,48,65,54,31,48,52,47,40,42,35,51,37,41,50,34,53,50,50,60,53,46,69,74,29,59,57,54,60,72,70,37,82,50,39,46,42,54,49,36,54,49,45,50,41,27,68,38,98,47,94,79,13,44,19,54,47,45,34,64,68,46,51,44,50,50,46,69,67,30,52,61,47,55,54,46,50,52,49,48,52,48,48,49,50,39,45,50,47,30,51,51,44,47,48,54,55,55,51,64,73,98,126,56,70,66,55,46,51,54,46,50,52,49,41,53,59,52,67,41,96,46,75,68,29,51,52,41,50,54,35,20,70,65,52,70,45,61,50,55,59,52,50,50,50,52,51,48,53,48,52,48,40,29,61,71,41,91,54,22,61,59,51,30,47,45,56,63,32,45,54,58,32,53,54,42,53,53,27,68,75,45,90,53,46,64,54,31,48,54,50,40,42,34,51,38,42,51,33,55,51,51,59,54,45,67,74,28,59,58,53,60,70,69,36,83,50,40,47,42,55,50,34,54,49,44,49,40,26,68,38,97,47,93,78,13,44,20,55,47,46,34,63,68,46,50,46,49,50,46,70,68,29,52,62,47,54,55,45,47,51,49,47,53,48,48,49,51,39,46,50,48,29,51,50,42,46,47,56,56,53,52,66,74,98

Organism: Nephila pilipes (NCBI:txid299642)

pLDDT: mean 82.34, std 10.01, range [47.5, 95.0]